Protein AF-X0U0F7-F1 (afdb_monomer)

Sequence (221 aa):
PVGLWAVPMMAAEAGQFPEIGQAQLQDFLHTGLEQVSEGALGPRMKELKSVAERGGRWSVVCFDSPVGEVLARFGSAAGLDVHWDSSADASRQVPVAIWLREASAQDVIEIVSGCAGLTARLEEGQVARPGSVTFIDCGGYSGLEEHKRLLRREAMLLWQRFVSRWPGDRRMANAHFAMALVREFGGEMAGAIEEYELVASRFLKSPLAPFALLSSSRARV

Foldseek 3Di:
DCQPVNPPPPPDDPDDDPPQDPVNVVVNVVVVVVLLVVQDVHKDKDFDDDPDDDFTKMWIFHFQYQLLRNVVVLCVVRVEAEAEDPQCPVLSRRGDGDGDGIDGSVRSQQVSLVRSQWHKDWAPDDPPHHIYIYIYHLVRDPDDVVNLVVVLVVLLVVLVCVCVVCVPDPCVLVSLQVNLVSCVVVVVLVSSLVSLVCSLPVVVVDPCNVVSVVSNVVSVD

Radius of gyration: 21.96 Å; Cα contacts (8 Å, |Δi|>4): 291; chains: 1; bounding box: 49×41×70 Å

Secondary structure (DSSP, 8-state):
---GGGS-S-S--TT------HHHHHHHHHHHHHHHHHHHTS-EEEEE--SS-SS-EEEEEEEEEEHHHHHHHHHHHHT-EEEE-GGGTTGGG-EEEEEEEEEEHHHHHHHHHHHTTEEEEEEPPPTTSPPEEEEEESS--SSHHHHHHHHHHHHHHHHHHHHHH-TT-TTHHHHHHHHHHHHHHTT-HHHHHHHHHHHHHH-TTSTTHHHHHHHHHHTT-

Nearest PDB structures (foldseek):
  2xev-assembly1_A  TM=8.812E-01  e=2.065E-02  Xanthomonas campestris
  3qky-assembly1_A  TM=6.991E-01  e=2.613E-02  Rhodothermus marinus DSM 4252
  8bwc-assembly1_D  TM=8.529E-01  e=2.918E-01  Escherichia coli
  2yhc-assembly1_A  TM=9.207E-01  e=7.935E-01  Escherichia coli BL21(DE3)
  5efr-assembly1_A  TM=3.424E-01  e=1.378E-03  Rhodothermus marinus

Solvent-accessible surface area (backbone atoms only — not comparable to full-atom values): 12353 Å² total; per-residue (Å²): 133,88,53,77,86,71,54,77,86,83,75,64,66,92,84,65,78,74,92,68,50,74,68,56,46,50,54,49,50,51,56,49,48,54,58,50,54,63,8,63,86,35,70,39,75,44,81,44,90,62,97,82,57,97,64,60,34,30,27,39,32,24,41,75,30,34,38,43,58,46,50,50,54,47,21,65,72,72,55,31,49,77,44,69,41,87,68,24,66,69,47,30,62,36,60,38,73,45,81,39,80,73,32,44,62,64,54,48,48,46,53,56,28,46,73,50,53,28,48,61,45,78,42,84,41,55,103,91,44,62,30,36,34,40,36,38,41,69,84,58,64,95,44,71,68,62,47,51,52,49,52,45,51,52,56,45,52,54,42,52,49,48,50,70,75,43,78,79,48,92,56,50,51,57,42,38,44,51,47,15,51,50,26,46,81,66,70,39,46,72,63,14,34,53,29,14,49,46,25,31,68,74,31,65,88,42,89,55,15,66,56,22,48,54,50,30,58,58,74,73,112

Organism: NCBI:txid412755

Structure (mmCIF, N/CA/C/O backbone):
data_AF-X0U0F7-F1
#
_entry.id   AF-X0U0F7-F1
#
loop_
_atom_site.group_PDB
_atom_site.id
_atom_site.type_symbol
_atom_site.label_atom_id
_atom_site.label_alt_id
_atom_site.label_comp_id
_atom_site.label_asym_id
_atom_site.label_entity_id
_atom_site.label_seq_id
_atom_site.pdbx_PDB_ins_code
_atom_site.Cartn_x
_atom_site.Cartn_y
_atom_site.Cartn_z
_atom_site.occupancy
_atom_site.B_iso_or_equiv
_atom_site.auth_seq_id
_atom_site.auth_comp_id
_atom_site.auth_asym_id
_atom_site.auth_atom_id
_atom_site.pdbx_PDB_model_num
ATOM 1 N N . PRO A 1 1 ? 5.141 4.041 34.922 1.00 39.91 1 PRO A N 1
ATOM 2 C CA . PRO A 1 1 ? 5.540 2.675 34.507 1.00 39.91 1 PRO A CA 1
ATOM 3 C C . PRO A 1 1 ? 5.944 2.664 33.027 1.00 39.91 1 PRO A C 1
ATOM 5 O O . PRO A 1 1 ? 5.121 2.942 32.160 1.00 39.91 1 PRO A O 1
ATOM 8 N N . VAL A 1 2 ? 7.228 2.440 32.747 1.00 40.00 2 VAL A N 1
ATOM 9 C CA . VAL A 1 2 ? 7.728 2.268 31.377 1.00 40.00 2 VAL A CA 1
ATOM 10 C C . VAL A 1 2 ? 7.314 0.862 30.949 1.00 40.00 2 VAL A C 1
ATOM 12 O O . VAL A 1 2 ? 7.857 -0.113 31.456 1.00 40.00 2 VAL A O 1
ATOM 15 N N . GLY A 1 3 ? 6.278 0.747 30.116 1.00 39.81 3 GLY A N 1
ATOM 16 C CA . GLY A 1 3 ? 5.800 -0.557 29.654 1.00 39.81 3 GLY A CA 1
ATOM 17 C C . GLY A 1 3 ? 6.906 -1.308 28.910 1.00 39.81 3 GLY A C 1
ATOM 18 O O . GLY A 1 3 ? 7.691 -0.693 28.194 1.00 39.81 3 GLY A O 1
ATOM 19 N N . LEU A 1 4 ? 6.949 -2.635 29.042 1.00 42.53 4 LEU A N 1
ATOM 20 C CA . LEU A 1 4 ? 7.911 -3.516 28.356 1.00 42.53 4 LEU A CA 1
ATOM 21 C C . LEU A 1 4 ? 7.927 -3.328 26.823 1.00 42.53 4 LEU A C 1
ATOM 23 O O . LEU A 1 4 ? 8.944 -3.555 26.181 1.00 42.53 4 LEU A O 1
ATOM 27 N N . TRP A 1 5 ? 6.846 -2.798 26.246 1.00 47.16 5 TRP A N 1
ATOM 28 C CA . TRP A 1 5 ? 6.747 -2.379 24.841 1.00 47.16 5 TRP A CA 1
ATOM 29 C C . TRP A 1 5 ? 7.579 -1.138 24.466 1.00 47.16 5 TRP A C 1
ATOM 31 O O . TRP A 1 5 ? 7.591 -0.732 23.304 1.00 47.16 5 TRP A O 1
ATOM 41 N N . ALA A 1 6 ? 8.188 -0.460 25.439 1.00 43.16 6 ALA A N 1
ATOM 42 C CA . ALA A 1 6 ? 9.114 0.653 25.232 1.00 43.16 6 ALA A CA 1
ATOM 43 C C . ALA A 1 6 ? 10.578 0.189 25.174 1.00 43.16 6 ALA A C 1
ATOM 45 O O . ALA A 1 6 ? 11.458 0.998 24.884 1.00 43.16 6 ALA A O 1
ATOM 46 N N . VAL A 1 7 ? 10.844 -1.097 25.430 1.00 42.09 7 VAL A N 1
ATOM 47 C CA . VAL A 1 7 ? 12.158 -1.679 25.168 1.00 42.09 7 VAL A CA 1
ATOM 48 C C . VAL A 1 7 ? 12.296 -1.801 23.648 1.00 42.09 7 VAL A C 1
ATOM 50 O O . VAL A 1 7 ? 11.454 -2.447 23.018 1.00 42.09 7 VAL A O 1
ATOM 53 N N . PRO A 1 8 ? 13.305 -1.171 23.022 1.00 39.97 8 PRO A N 1
ATOM 54 C CA . PRO A 1 8 ? 13.523 -1.327 21.597 1.00 39.97 8 PRO A CA 1
ATOM 55 C C . PRO A 1 8 ? 13.774 -2.808 21.317 1.00 39.97 8 PRO A C 1
ATOM 57 O O . PRO A 1 8 ? 14.762 -3.385 21.765 1.00 39.97 8 PRO A O 1
ATOM 60 N N . MET A 1 9 ? 12.880 -3.408 20.536 1.00 43.12 9 MET A N 1
ATOM 61 C CA . MET A 1 9 ? 12.946 -4.773 20.006 1.00 43.12 9 MET A CA 1
ATOM 62 C C . MET A 1 9 ? 14.105 -4.940 18.992 1.00 43.12 9 MET A C 1
ATOM 64 O O . MET A 1 9 ? 14.020 -5.722 18.055 1.00 43.12 9 MET A O 1
ATOM 68 N N . MET A 1 10 ? 15.180 -4.156 19.133 1.00 34.59 10 MET A N 1
ATOM 69 C CA . MET A 1 10 ? 16.289 -4.039 18.183 1.00 34.59 10 MET A CA 1
ATOM 70 C C . MET A 1 10 ? 17.534 -4.844 18.576 1.00 34.59 10 MET A C 1
ATOM 72 O O . MET A 1 10 ? 18.583 -4.655 17.971 1.00 34.59 10 MET A O 1
ATOM 76 N N . ALA A 1 11 ? 17.446 -5.753 19.550 1.00 40.09 11 ALA A N 1
ATOM 77 C CA . ALA A 1 11 ? 18.584 -6.606 19.913 1.00 40.09 11 ALA A CA 1
ATOM 78 C C . ALA A 1 11 ? 18.220 -8.067 20.220 1.00 40.09 11 ALA A C 1
ATOM 80 O O . ALA A 1 11 ? 19.062 -8.802 20.725 1.00 40.09 11 ALA A O 1
ATOM 81 N N . ALA A 1 12 ? 16.995 -8.509 19.927 1.00 42.75 12 ALA A N 1
ATOM 82 C CA . ALA A 1 12 ? 16.687 -9.932 19.991 1.00 42.75 12 ALA A CA 1
ATOM 83 C C . ALA A 1 12 ? 17.095 -10.568 18.659 1.00 42.75 12 ALA A C 1
ATOM 85 O O . ALA A 1 12 ? 16.417 -10.396 17.643 1.00 42.75 12 ALA A O 1
ATOM 86 N N . GLU A 1 13 ? 18.222 -11.281 18.663 1.00 40.44 13 GLU A N 1
ATOM 87 C CA . GLU A 1 13 ? 18.483 -12.312 17.664 1.00 40.44 13 GLU A CA 1
ATOM 88 C C . GLU A 1 13 ? 17.225 -13.180 17.520 1.00 40.44 13 GLU A C 1
ATOM 90 O O . GLU A 1 13 ? 16.547 -13.500 18.500 1.00 40.44 13 GLU A O 1
ATOM 95 N N . ALA A 1 14 ? 16.862 -13.471 16.275 1.00 42.62 14 ALA A N 1
ATOM 96 C CA . ALA A 1 14 ? 15.608 -14.110 15.917 1.00 42.62 14 ALA A CA 1
ATOM 97 C C . ALA A 1 14 ? 15.297 -15.335 16.803 1.00 42.62 14 ALA A C 1
ATOM 99 O O . ALA A 1 14 ? 15.966 -16.360 16.713 1.00 42.62 14 ALA A O 1
ATOM 100 N N . GLY A 1 15 ? 14.234 -15.242 17.610 1.00 44.19 15 GLY A N 1
ATOM 101 C CA . GLY A 1 15 ? 13.522 -16.415 18.129 1.00 44.19 15 GLY A CA 1
ATOM 102 C C . GLY A 1 15 ? 13.596 -16.709 19.629 1.00 44.19 15 GLY A C 1
ATOM 103 O O . GLY A 1 15 ? 12.939 -17.656 20.051 1.00 44.19 15 GLY A O 1
ATOM 104 N N . GLN A 1 16 ? 14.305 -15.933 20.453 1.00 45.50 16 GLN A N 1
ATOM 105 C CA . GLN A 1 16 ? 14.244 -16.111 21.912 1.00 45.50 16 GLN A CA 1
ATOM 106 C C . GLN A 1 16 ? 13.346 -15.055 22.555 1.00 45.50 16 GLN A C 1
ATOM 108 O O . GLN A 1 16 ? 13.693 -13.877 22.632 1.00 45.50 16 GLN A O 1
ATOM 113 N N . PHE A 1 17 ? 12.175 -15.487 23.035 1.00 56.56 17 PHE A N 1
ATOM 114 C CA . PHE A 1 17 ? 11.456 -14.708 24.037 1.00 56.56 17 PHE A CA 1
ATOM 115 C C . PHE A 1 17 ? 12.369 -14.580 25.264 1.00 56.56 17 PHE A C 1
ATOM 117 O O . PHE A 1 17 ? 12.928 -15.595 25.689 1.00 56.56 17 PHE A O 1
ATOM 124 N N . PRO A 1 18 ? 12.551 -13.374 25.831 1.00 68.38 18 PRO A N 1
ATOM 125 C CA . PRO A 1 18 ? 13.266 -13.238 27.092 1.00 68.38 18 PRO A CA 1
ATOM 126 C C . PRO A 1 18 ? 12.598 -14.131 28.145 1.00 68.38 18 PRO A C 1
ATOM 128 O O . PRO A 1 18 ? 11.383 -14.332 28.094 1.00 68.38 18 PRO A O 1
ATOM 131 N N . GLU A 1 19 ? 13.371 -14.680 29.084 1.00 70.94 19 GLU A N 1
ATOM 132 C CA . GLU A 1 19 ? 12.811 -15.408 30.227 1.00 70.94 19 GLU A CA 1
ATOM 133 C C . GLU A 1 19 ? 11.941 -14.446 31.051 1.00 70.94 19 GLU A C 1
ATOM 135 O O . GLU A 1 19 ? 12.422 -13.691 31.893 1.00 70.94 19 GLU A O 1
ATOM 140 N N . ILE A 1 20 ? 10.643 -14.423 30.747 1.00 75.38 20 ILE A N 1
ATOM 141 C CA . ILE A 1 20 ? 9.646 -13.610 31.435 1.00 75.38 20 ILE A CA 1
ATOM 142 C C . ILE A 1 20 ? 9.185 -14.403 32.657 1.00 75.38 20 ILE A C 1
ATOM 144 O O . ILE A 1 20 ? 8.559 -15.457 32.534 1.00 75.38 20 ILE A O 1
ATOM 148 N N . GLY A 1 21 ? 9.478 -13.890 33.852 1.00 82.75 21 GLY A N 1
ATOM 149 C CA . GLY A 1 21 ? 8.958 -14.461 35.095 1.00 82.75 21 GLY A CA 1
ATOM 150 C C . GLY A 1 21 ? 7.435 -14.302 35.204 1.00 82.75 21 GLY A C 1
ATOM 151 O O . GLY A 1 21 ? 6.848 -13.409 34.598 1.00 82.75 21 GLY A O 1
ATOM 152 N N . GLN A 1 22 ? 6.775 -15.120 36.031 1.00 82.62 22 GLN A N 1
ATOM 153 C CA . GLN A 1 22 ? 5.309 -15.109 36.182 1.00 82.62 22 GLN A CA 1
ATOM 154 C C . GLN A 1 22 ? 4.731 -13.719 36.506 1.00 82.62 22 GLN A C 1
ATOM 156 O O . GLN A 1 22 ? 3.708 -13.341 35.941 1.00 82.62 22 GLN A O 1
ATOM 161 N N . ALA A 1 23 ? 5.388 -12.945 37.374 1.00 82.12 23 ALA A N 1
ATOM 162 C CA . ALA A 1 23 ? 4.948 -11.589 37.715 1.00 82.12 23 ALA A CA 1
ATOM 163 C C . ALA A 1 23 ? 5.027 -10.634 36.510 1.00 82.12 23 ALA A C 1
ATOM 165 O O . ALA A 1 23 ? 4.102 -9.874 36.254 1.00 82.12 23 ALA A O 1
ATOM 166 N N . GLN A 1 24 ? 6.094 -10.731 35.713 1.00 77.75 24 GLN A N 1
ATOM 167 C CA . GLN A 1 24 ? 6.258 -9.930 34.498 1.00 77.75 24 GLN A CA 1
ATOM 168 C C . GLN A 1 24 ? 5.256 -10.336 33.414 1.00 77.75 24 GLN A C 1
ATOM 170 O O . GLN A 1 24 ? 4.773 -9.478 32.681 1.00 77.75 24 GLN A O 1
ATOM 175 N N . LEU A 1 25 ? 4.910 -11.627 33.328 1.00 80.31 25 LEU A N 1
ATOM 176 C CA . LEU A 1 25 ? 3.861 -12.108 32.431 1.00 80.31 25 LEU A CA 1
ATOM 177 C C . LEU A 1 25 ? 2.486 -11.584 32.858 1.00 80.31 25 LEU A C 1
ATOM 179 O O . LEU A 1 25 ? 1.710 -11.162 32.009 1.00 80.31 25 LEU A O 1
ATOM 183 N N . GLN A 1 26 ? 2.183 -11.589 34.157 1.00 83.25 26 GLN A N 1
ATOM 184 C CA . GLN A 1 26 ? 0.929 -11.039 34.676 1.00 83.25 26 GLN A CA 1
ATOM 185 C C . GLN A 1 26 ? 0.822 -9.538 34.405 1.00 83.25 26 GLN A C 1
ATOM 187 O O . GLN A 1 26 ? -0.190 -9.106 33.861 1.00 83.25 26 GLN A O 1
ATOM 192 N N . ASP A 1 27 ? 1.876 -8.769 34.681 1.00 80.69 27 ASP A N 1
ATOM 193 C CA . ASP A 1 27 ? 1.918 -7.337 34.372 1.00 80.69 27 ASP A CA 1
ATOM 194 C C . ASP A 1 27 ? 1.774 -7.078 32.865 1.00 80.69 27 ASP A C 1
ATOM 196 O O . ASP A 1 27 ? 1.043 -6.177 32.442 1.00 80.69 27 ASP A O 1
ATOM 200 N N . PHE A 1 28 ? 2.431 -7.891 32.034 1.00 76.88 28 PHE A N 1
ATOM 201 C CA . PHE A 1 28 ? 2.329 -7.819 30.579 1.00 76.88 28 PHE A CA 1
ATOM 202 C C . PHE A 1 28 ? 0.903 -8.087 30.091 1.00 76.88 28 PHE A C 1
ATOM 204 O O . PHE A 1 28 ? 0.362 -7.297 29.315 1.00 76.88 28 PHE A O 1
ATOM 211 N N . LEU A 1 29 ? 0.281 -9.169 30.565 1.00 80.62 29 LEU A N 1
ATOM 212 C CA . LEU A 1 29 ? -1.087 -9.534 30.208 1.00 80.62 29 LEU A CA 1
ATOM 213 C C . LEU A 1 29 ? -2.088 -8.494 30.706 1.00 80.62 29 LEU A C 1
ATOM 215 O O . LEU A 1 29 ? -2.999 -8.154 29.964 1.00 80.62 29 LEU A O 1
ATOM 219 N N . HIS A 1 30 ? -1.904 -7.949 31.910 1.00 80.81 30 HIS A N 1
ATOM 220 C CA . HIS A 1 30 ? -2.773 -6.905 32.452 1.00 80.81 30 HIS A CA 1
ATOM 221 C C . HIS A 1 30 ? -2.677 -5.618 31.627 1.00 80.81 30 HIS A C 1
ATOM 223 O O . HIS A 1 30 ? -3.693 -5.056 31.229 1.00 80.81 30 HIS A O 1
ATOM 229 N N . THR A 1 31 ? -1.455 -5.203 31.277 1.00 76.06 31 THR A N 1
ATOM 230 C CA . THR A 1 31 ? -1.225 -4.040 30.404 1.00 76.06 31 THR A CA 1
ATOM 231 C C . THR A 1 31 ? -1.832 -4.260 29.014 1.00 76.06 31 THR A C 1
ATOM 233 O O . THR A 1 31 ? -2.438 -3.354 28.444 1.00 76.06 31 THR A O 1
ATOM 236 N N . GLY A 1 32 ? -1.685 -5.465 28.455 1.00 70.44 32 GLY A N 1
ATOM 237 C CA . GLY A 1 32 ? -2.295 -5.832 27.178 1.00 70.44 32 GLY A CA 1
ATOM 238 C C . GLY A 1 32 ? -3.823 -5.856 27.247 1.00 70.44 32 GLY A C 1
ATOM 239 O O . GLY A 1 32 ? -4.480 -5.368 26.334 1.00 70.44 32 GLY A O 1
ATOM 240 N N . LEU A 1 33 ? -4.394 -6.361 28.343 1.00 77.31 33 LEU A N 1
ATOM 241 C CA . LEU A 1 33 ? -5.838 -6.426 28.564 1.00 77.31 33 LEU A CA 1
ATOM 242 C C . LEU A 1 33 ? -6.451 -5.028 28.655 1.00 77.31 33 LEU A C 1
ATOM 244 O O . LEU A 1 33 ? -7.474 -4.780 28.026 1.00 77.31 33 LEU A O 1
ATOM 248 N N . GLU A 1 34 ? -5.813 -4.107 29.381 1.00 75.25 34 GLU A N 1
ATOM 249 C CA . GLU A 1 34 ? -6.236 -2.704 29.443 1.00 75.25 34 GLU A CA 1
ATOM 250 C C . GLU A 1 34 ? -6.266 -2.084 28.040 1.00 75.25 34 GLU A C 1
ATOM 252 O O . GLU A 1 34 ? -7.275 -1.510 27.637 1.00 75.25 34 GLU A O 1
ATOM 257 N N . GLN A 1 35 ? -5.217 -2.290 27.243 1.00 69.19 35 GLN A N 1
ATOM 258 C CA . GLN A 1 35 ? -5.130 -1.754 25.880 1.00 69.19 35 GLN A CA 1
ATOM 259 C C . GLN A 1 35 ? -6.144 -2.385 24.914 1.00 69.19 35 GLN A C 1
ATOM 261 O O . GLN A 1 35 ? -6.726 -1.684 24.088 1.00 69.19 35 GLN A O 1
ATOM 266 N N . VAL A 1 36 ? -6.402 -3.691 25.025 1.00 70.75 36 VAL A N 1
ATOM 267 C CA . VAL A 1 36 ? -7.448 -4.371 24.242 1.00 70.75 36 VAL A CA 1
ATOM 268 C C . VAL A 1 36 ? -8.835 -3.894 24.674 1.00 70.75 36 VAL A C 1
ATOM 270 O O . VAL A 1 36 ? -9.705 -3.686 23.828 1.00 70.75 36 VAL A O 1
ATOM 273 N N . SER A 1 37 ? -9.038 -3.648 25.971 1.00 75.69 37 SER A N 1
ATOM 274 C CA . SER A 1 37 ? -10.310 -3.150 26.497 1.00 75.69 37 SER A CA 1
ATOM 275 C C . SER A 1 37 ? -10.667 -1.761 25.959 1.00 75.69 37 SER A C 1
ATOM 277 O O . SER A 1 37 ? -11.844 -1.490 25.718 1.00 75.69 37 SER A O 1
ATOM 279 N N . GLU A 1 38 ? -9.673 -0.909 25.672 1.00 75.06 38 GLU A N 1
ATOM 280 C CA . GLU A 1 38 ? -9.905 0.407 25.061 1.00 75.06 38 GLU A CA 1
ATOM 281 C C . GLU A 1 38 ? -10.561 0.298 23.675 1.00 75.06 38 GLU A C 1
ATOM 283 O O . GLU A 1 38 ? -11.440 1.105 23.348 1.00 75.06 38 GLU A O 1
ATOM 288 N N . GLY A 1 39 ? -10.168 -0.707 22.884 1.00 70.75 39 GLY A N 1
ATOM 289 C CA . GLY A 1 39 ? -10.707 -0.985 21.548 1.00 70.75 39 GLY A CA 1
ATOM 290 C C . GLY A 1 39 ? -11.937 -1.898 21.522 1.00 70.75 39 GLY A C 1
ATOM 291 O O . GLY A 1 39 ? -12.593 -1.988 20.487 1.00 70.75 39 GLY A O 1
ATOM 292 N N . ALA A 1 40 ? -12.273 -2.555 22.637 1.00 74.50 40 ALA A N 1
ATOM 293 C CA . ALA A 1 40 ? -13.374 -3.521 22.717 1.00 74.50 40 ALA A CA 1
ATOM 294 C C . ALA A 1 40 ? -14.768 -2.880 22.583 1.00 74.50 40 ALA A C 1
ATOM 296 O O . ALA A 1 40 ? -15.721 -3.540 22.181 1.00 74.50 40 ALA A O 1
ATOM 297 N N . LEU A 1 41 ? -14.896 -1.590 22.909 1.00 77.81 41 LEU A N 1
ATOM 298 C CA . LEU A 1 41 ? -16.147 -0.829 22.768 1.00 77.81 41 LEU A CA 1
ATOM 299 C C . LEU A 1 41 ? -16.313 -0.189 21.377 1.00 77.81 41 LEU A C 1
ATOM 301 O O . LEU A 1 41 ? -17.275 0.543 21.146 1.00 77.81 41 LEU A O 1
ATOM 305 N N . GLY A 1 42 ? -15.360 -0.421 20.475 1.00 83.44 42 GLY A N 1
ATOM 306 C CA . GLY A 1 42 ? -15.325 0.119 19.122 1.00 83.44 42 GLY A CA 1
ATOM 307 C C . GLY A 1 42 ? -14.061 0.937 18.837 1.00 83.44 42 GLY A C 1
ATOM 308 O O . GLY A 1 42 ? -13.234 1.154 19.729 1.00 83.44 42 GLY A O 1
ATOM 309 N N . PRO A 1 43 ? -13.902 1.431 17.597 1.00 89.62 43 PRO A N 1
ATOM 310 C CA . PRO A 1 43 ? -12.658 2.053 17.161 1.00 89.62 43 PRO A CA 1
ATOM 311 C C . PRO A 1 43 ? -12.334 3.327 17.947 1.00 89.62 43 PRO A C 1
ATOM 313 O O . PRO A 1 43 ? -13.153 4.254 18.033 1.00 89.62 43 PRO A O 1
ATOM 316 N N . ARG A 1 44 ? -11.113 3.387 18.483 1.00 90.38 44 ARG A N 1
ATOM 317 C CA . ARG A 1 44 ? -10.527 4.548 19.158 1.00 90.38 44 ARG A CA 1
ATOM 318 C C . ARG A 1 44 ? -9.411 5.126 18.304 1.00 90.38 44 ARG A C 1
ATOM 320 O O . ARG A 1 44 ? -8.490 4.413 17.918 1.00 90.38 44 ARG A O 1
ATOM 327 N N . MET A 1 45 ? -9.488 6.426 18.036 1.00 90.81 45 MET A N 1
ATOM 328 C CA . MET A 1 45 ? -8.477 7.169 17.287 1.00 90.81 45 MET A CA 1
ATOM 329 C C . MET A 1 45 ? -8.078 8.402 18.076 1.00 90.81 45 MET A C 1
ATOM 331 O O . MET A 1 45 ? -8.934 9.129 18.585 1.00 90.81 45 MET A O 1
ATOM 335 N N . LYS A 1 46 ? -6.775 8.637 18.174 1.00 90.69 46 LYS A N 1
ATOM 336 C CA . LYS A 1 46 ? -6.220 9.801 18.850 1.00 90.69 46 LYS A CA 1
ATOM 337 C C . LYS A 1 46 ? -5.127 10.410 17.996 1.00 90.69 46 LYS A C 1
ATOM 339 O O . LYS A 1 46 ? -4.126 9.755 17.712 1.00 90.69 46 LYS A O 1
ATOM 344 N N . GLU A 1 47 ? -5.301 11.677 17.651 1.00 88.94 47 GLU A N 1
ATOM 345 C CA . GLU A 1 47 ? -4.228 12.467 17.068 1.00 88.94 47 GLU A CA 1
ATOM 346 C C . GLU A 1 47 ? -3.179 12.765 18.151 1.00 88.94 47 GLU A C 1
ATOM 348 O O . GLU A 1 47 ? -3.462 13.315 19.222 1.00 88.94 47 GLU A O 1
ATOM 353 N N . LEU A 1 48 ? -1.949 12.354 17.881 1.00 85.56 48 LEU A N 1
ATOM 354 C CA . LEU A 1 48 ? -0.767 12.643 18.666 1.00 85.56 48 LEU A CA 1
ATOM 355 C C . LEU A 1 48 ? -0.206 13.966 18.149 1.00 85.56 48 LEU A C 1
ATOM 357 O O . LEU A 1 48 ? 0.355 14.045 17.056 1.00 85.56 48 LEU A O 1
ATOM 361 N N . LYS A 1 49 ? -0.371 15.026 18.944 1.00 72.06 49 LYS A N 1
ATOM 362 C CA . LYS A 1 49 ? 0.182 16.349 18.643 1.00 72.06 49 LYS A CA 1
ATOM 363 C C . LYS A 1 49 ? 1.711 16.283 18.681 1.00 72.06 49 LYS A C 1
ATOM 365 O O . LYS A 1 49 ? 2.313 16.467 19.736 1.00 72.06 49 LYS A O 1
ATOM 370 N N . SER A 1 50 ? 2.333 16.010 17.539 1.00 56.59 50 SER A N 1
ATOM 371 C CA . SER A 1 50 ? 3.766 16.207 17.329 1.00 56.59 50 SER A CA 1
ATOM 372 C C . SER A 1 50 ? 3.986 17.595 16.734 1.00 56.59 50 SER A C 1
ATOM 374 O O . SER A 1 50 ? 3.359 17.968 15.747 1.00 56.59 50 SER A O 1
ATOM 376 N N . VAL A 1 51 ? 4.869 18.377 17.354 1.00 49.22 51 VAL A N 1
ATOM 377 C CA . VAL A 1 51 ? 5.112 19.799 17.046 1.00 49.22 51 VAL A CA 1
ATOM 378 C C . VAL A 1 51 ? 5.912 19.994 15.741 1.00 49.22 51 VAL A C 1
ATOM 380 O O . VAL A 1 51 ? 6.103 21.126 15.308 1.00 49.22 51 VAL A O 1
ATOM 383 N N . ALA A 1 52 ? 6.370 18.921 15.082 1.00 47.72 52 ALA A N 1
ATOM 384 C CA . ALA A 1 52 ? 7.391 19.022 14.032 1.00 47.72 52 ALA A CA 1
ATOM 385 C C . ALA A 1 52 ? 7.052 18.397 12.664 1.00 47.72 52 ALA A C 1
ATOM 387 O O . ALA A 1 52 ? 7.788 18.648 11.711 1.00 47.72 52 ALA A O 1
ATOM 388 N N . GLU A 1 53 ? 5.971 17.624 12.510 1.00 49.16 53 GLU A N 1
ATOM 389 C CA . GLU A 1 53 ? 5.717 16.881 11.264 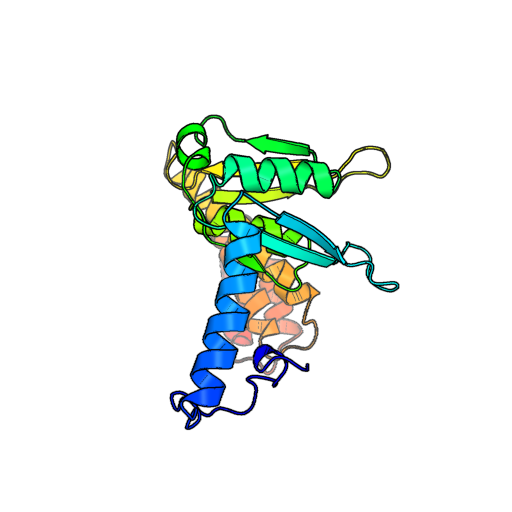1.00 49.16 53 GLU A CA 1
ATOM 390 C C . GLU A 1 53 ? 4.433 17.345 10.563 1.00 49.16 53 GLU A C 1
ATOM 392 O O . GLU A 1 53 ? 3.351 17.385 11.147 1.00 49.16 53 GLU A O 1
ATOM 397 N N . ARG A 1 54 ? 4.558 17.724 9.281 1.00 49.78 54 ARG A N 1
ATOM 398 C CA . ARG A 1 54 ? 3.413 17.979 8.397 1.00 49.78 54 ARG A CA 1
ATOM 399 C C . ARG A 1 54 ? 2.716 16.641 8.145 1.00 49.78 54 ARG A C 1
ATOM 401 O O . ARG A 1 54 ? 3.216 15.831 7.374 1.00 49.78 54 ARG A O 1
ATOM 408 N N . GLY A 1 55 ? 1.589 16.430 8.815 1.00 60.56 55 GLY A N 1
ATOM 409 C CA . GLY A 1 55 ? 0.834 15.179 8.798 1.00 60.56 55 GLY A CA 1
ATOM 410 C C . GLY A 1 55 ? 0.773 14.610 10.208 1.00 60.56 55 GLY A C 1
ATOM 411 O O . GLY A 1 55 ? 1.745 14.030 10.681 1.00 60.56 55 GLY A O 1
ATOM 412 N N . GLY A 1 56 ? -0.352 14.826 10.895 1.00 74.25 56 GLY A N 1
ATOM 413 C CA . GLY A 1 56 ? -0.545 14.384 12.276 1.00 74.25 56 GLY A CA 1
ATOM 414 C C . GLY A 1 56 ? -0.200 12.903 12.457 1.00 74.25 56 GLY A C 1
ATOM 415 O O . GLY A 1 56 ? -0.466 12.073 11.582 1.00 74.25 56 GLY A O 1
ATOM 416 N N . ARG A 1 57 ? 0.423 12.576 13.592 1.00 88.00 57 ARG A N 1
ATOM 417 C CA . ARG A 1 57 ? 0.687 11.193 14.009 1.00 88.00 57 ARG A CA 1
ATOM 418 C C . ARG A 1 57 ? -0.565 10.674 14.710 1.00 88.00 57 ARG A C 1
ATOM 420 O O . ARG A 1 57 ? -1.214 11.420 15.433 1.00 88.00 57 ARG A O 1
ATOM 427 N N . TRP A 1 58 ? -0.911 9.411 14.520 1.00 91.31 58 TRP A N 1
ATOM 428 C CA . TRP A 1 58 ? -2.149 8.822 15.023 1.00 91.31 58 TRP A CA 1
ATOM 429 C C . TRP A 1 58 ? -1.869 7.582 15.858 1.00 91.31 58 TRP A C 1
ATOM 431 O O . TRP A 1 58 ? -1.006 6.773 15.519 1.00 91.31 58 TRP A O 1
ATOM 441 N N . SER A 1 59 ? -2.640 7.433 16.929 1.00 91.94 59 SER A N 1
ATOM 442 C CA . SER A 1 59 ? -2.835 6.164 17.620 1.00 91.94 59 SER A CA 1
ATOM 443 C C . SER A 1 59 ? -4.223 5.635 17.270 1.00 91.94 59 SER A C 1
ATOM 445 O O . SER A 1 59 ? -5.205 6.379 17.371 1.00 91.94 59 SER A O 1
ATOM 447 N N . VAL A 1 60 ? -4.300 4.383 16.824 1.00 92.50 60 VAL A N 1
ATOM 448 C CA . VAL A 1 60 ? -5.543 3.723 16.410 1.00 92.50 60 VAL A CA 1
ATOM 449 C C . VAL A 1 60 ? -5.622 2.351 17.057 1.00 92.50 60 VAL A C 1
ATOM 451 O O . VAL A 1 60 ? -4.717 1.532 16.903 1.00 92.50 60 VAL A O 1
ATOM 454 N N . VAL A 1 61 ? -6.720 2.101 17.766 1.00 92.19 61 VAL A N 1
ATOM 455 C CA . VAL A 1 61 ? -7.004 0.818 18.409 1.00 92.19 61 VAL A CA 1
ATOM 456 C C . VAL A 1 61 ? -8.427 0.406 18.065 1.00 92.19 61 VAL A C 1
ATOM 458 O O . VAL A 1 61 ? -9.374 1.150 18.322 1.00 92.19 61 VAL A O 1
ATOM 461 N N . CYS A 1 62 ? -8.592 -0.775 17.485 1.00 90.19 62 CYS A N 1
ATOM 462 C CA . CYS A 1 62 ? -9.897 -1.396 17.306 1.00 90.19 62 CYS A CA 1
ATOM 463 C C . CYS A 1 62 ? -9.778 -2.911 17.426 1.00 90.19 62 CYS A C 1
ATOM 465 O O . CYS A 1 62 ? -8.758 -3.503 17.064 1.00 90.19 62 CYS A O 1
ATOM 467 N N . PHE A 1 63 ? -10.835 -3.537 17.921 1.00 90.25 63 PHE A N 1
ATOM 468 C CA . PHE A 1 63 ? -10.949 -4.983 17.979 1.00 90.25 63 PHE A CA 1
ATOM 469 C C . PHE A 1 63 ? -12.264 -5.386 17.323 1.00 90.25 63 PHE A C 1
ATOM 471 O O . PHE A 1 63 ? -13.294 -4.781 17.617 1.00 90.25 63 PHE A O 1
ATOM 478 N N . ASP A 1 64 ? -12.201 -6.353 16.406 1.00 90.75 64 ASP A N 1
ATOM 479 C CA . ASP A 1 64 ? -13.366 -6.935 15.723 1.00 90.75 64 ASP A CA 1
ATOM 480 C C . ASP A 1 64 ? -14.353 -5.890 15.162 1.00 90.75 64 ASP A C 1
ATOM 482 O O . ASP A 1 64 ? -15.571 -6.028 15.233 1.00 90.75 64 ASP A O 1
ATOM 486 N N . SER A 1 65 ? -13.821 -4.774 14.657 1.00 92.69 65 SER A N 1
ATOM 487 C CA . SER A 1 65 ? -14.632 -3.649 14.187 1.00 92.69 65 SER A CA 1
ATOM 488 C C . SER A 1 65 ? -14.745 -3.677 12.664 1.00 92.69 65 SER A C 1
ATOM 490 O O . SER A 1 65 ? -13.724 -3.909 12.010 1.00 92.69 65 SER A O 1
ATOM 492 N N . PRO A 1 66 ? -15.922 -3.397 12.071 1.00 94.75 66 PRO A N 1
ATOM 493 C CA . PRO A 1 66 ? -16.058 -3.310 10.621 1.00 94.75 66 PRO A CA 1
ATOM 494 C C . PRO A 1 66 ? -15.086 -2.279 10.045 1.00 94.75 66 PRO A C 1
ATOM 496 O O . PRO A 1 66 ? -15.050 -1.130 10.497 1.00 94.75 66 PRO A O 1
ATOM 499 N N . VAL A 1 67 ? -14.318 -2.657 9.022 1.00 94.69 67 VAL A N 1
ATOM 500 C CA . VAL A 1 67 ? -13.326 -1.763 8.402 1.00 94.69 67 VAL A CA 1
ATOM 501 C C . VAL A 1 67 ? -13.962 -0.457 7.913 1.00 94.69 67 VAL A C 1
ATOM 503 O O . VAL A 1 67 ? -13.354 0.609 8.013 1.00 94.69 67 VAL A O 1
ATOM 506 N N . GLY A 1 68 ? -15.217 -0.514 7.455 1.00 94.25 68 GLY A N 1
ATOM 507 C CA . GLY A 1 68 ? -15.981 0.655 7.037 1.00 94.25 68 GLY A CA 1
ATOM 508 C C . GLY A 1 68 ? -16.189 1.661 8.166 1.00 94.25 68 GLY A C 1
ATOM 509 O O . GLY A 1 68 ? -16.035 2.862 7.954 1.00 94.25 68 GLY A O 1
ATOM 510 N N . GLU A 1 69 ? -16.474 1.180 9.377 1.00 94.31 69 GLU A N 1
ATOM 511 C CA . GLU A 1 69 ? -16.623 2.028 10.558 1.00 94.31 69 GLU A CA 1
ATOM 512 C C . GLU A 1 69 ? -15.281 2.631 10.981 1.00 94.31 69 GLU A C 1
ATOM 514 O O . GLU A 1 69 ? -15.201 3.833 11.252 1.00 94.31 69 GLU A O 1
ATOM 519 N N . VAL A 1 70 ? -14.220 1.817 11.004 1.00 94.81 70 VAL A N 1
ATOM 520 C CA . VAL A 1 70 ? -12.866 2.266 11.358 1.00 94.81 70 VAL A CA 1
ATOM 521 C C . VAL A 1 70 ? -12.421 3.386 10.414 1.00 94.81 70 VAL A C 1
ATOM 523 O O . VAL A 1 70 ? -12.034 4.462 10.864 1.00 94.81 70 VAL A O 1
ATOM 526 N N . LEU A 1 71 ? -12.526 3.178 9.103 1.00 94.44 71 LEU A N 1
ATOM 527 C CA . LEU A 1 71 ? -12.088 4.155 8.106 1.00 94.44 71 LEU A CA 1
ATOM 528 C C . LEU A 1 71 ? -12.973 5.404 8.076 1.00 94.44 71 LEU A C 1
ATOM 530 O O . LEU A 1 71 ? -12.447 6.503 7.922 1.00 94.44 71 LEU A O 1
ATOM 534 N N . ALA A 1 72 ? -14.289 5.273 8.275 1.00 93.19 72 ALA A N 1
ATOM 535 C CA . ALA A 1 72 ? -15.188 6.425 8.347 1.00 93.19 72 ALA A CA 1
ATOM 536 C C . ALA A 1 72 ? -14.888 7.310 9.566 1.00 93.19 72 ALA A C 1
ATOM 538 O O . ALA A 1 72 ? -14.767 8.530 9.434 1.00 93.19 72 ALA A O 1
ATOM 539 N N . ARG A 1 73 ? -14.712 6.707 10.752 1.00 93.94 73 ARG A N 1
ATOM 540 C CA . ARG A 1 73 ?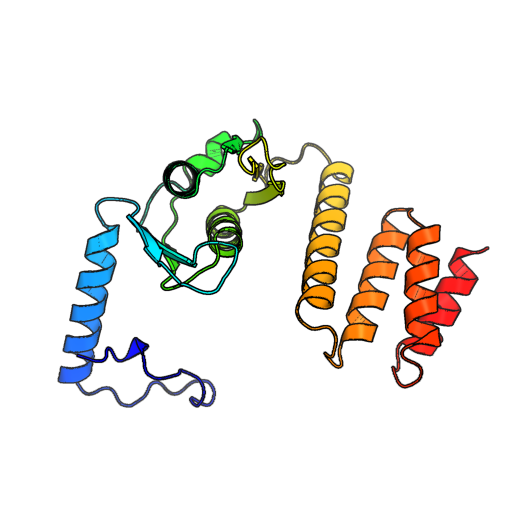 -14.324 7.443 11.966 1.00 93.94 73 ARG A CA 1
ATOM 541 C C . ARG A 1 73 ? -12.947 8.081 11.807 1.00 93.94 73 ARG A C 1
ATOM 543 O O . ARG A 1 73 ? -12.772 9.235 12.194 1.00 93.94 73 ARG A O 1
ATOM 550 N N . PHE A 1 74 ? -11.999 7.361 11.206 1.00 92.88 74 PHE A N 1
ATOM 551 C CA . PHE A 1 74 ? -10.656 7.878 10.974 1.00 92.88 74 PHE A CA 1
ATOM 552 C C . PHE A 1 74 ? -10.671 9.063 10.012 1.00 92.88 74 PHE A C 1
ATOM 554 O O . PHE A 1 74 ? -10.117 10.109 10.333 1.00 92.88 74 PHE A O 1
ATOM 561 N N . GLY A 1 75 ? -11.357 8.934 8.873 1.00 91.06 75 GLY A N 1
ATOM 562 C CA . GLY A 1 75 ? -11.505 10.013 7.901 1.00 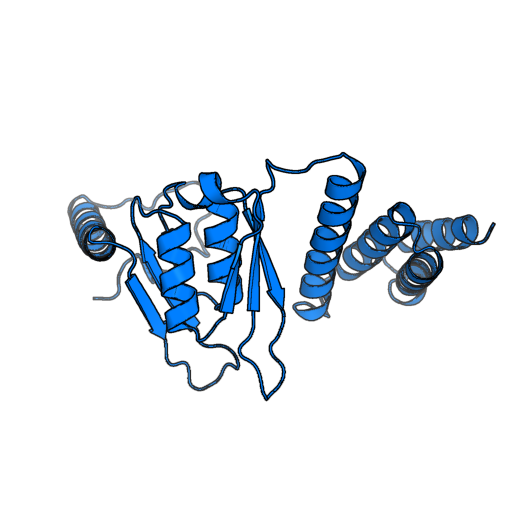91.06 75 GLY A CA 1
ATOM 563 C C . GLY A 1 75 ? -12.150 11.250 8.518 1.00 91.06 75 GLY A C 1
ATOM 564 O O . GLY A 1 75 ? -11.612 12.346 8.394 1.00 91.06 75 GLY A O 1
ATOM 565 N N . SER A 1 76 ? -13.222 11.072 9.297 1.00 90.50 76 SER A N 1
ATOM 566 C CA . SER A 1 76 ? -13.852 12.179 10.024 1.00 90.50 76 SER A CA 1
ATOM 567 C C . SER A 1 76 ? -12.909 12.846 11.029 1.00 90.50 76 SER A C 1
ATOM 569 O O . SER A 1 76 ? -12.964 14.065 11.176 1.00 90.50 76 SER A O 1
ATOM 571 N N . ALA A 1 77 ? -12.070 12.081 11.731 1.00 90.06 77 ALA A N 1
ATOM 572 C CA . ALA A 1 77 ? -11.117 12.627 12.694 1.00 90.06 77 ALA A CA 1
ATOM 573 C C . ALA A 1 77 ? -9.948 13.350 12.004 1.00 90.06 77 ALA A C 1
ATOM 575 O O . ALA A 1 77 ? -9.512 14.396 12.476 1.00 90.06 77 ALA A O 1
ATOM 576 N N . ALA A 1 78 ? -9.461 12.809 10.886 1.00 87.38 78 ALA A N 1
ATOM 577 C CA . ALA A 1 78 ? -8.336 13.342 10.123 1.00 87.38 78 ALA A CA 1
ATOM 578 C C . ALA A 1 78 ? -8.727 14.443 9.119 1.00 87.38 78 ALA A C 1
ATOM 580 O O . ALA A 1 78 ? -7.847 15.010 8.473 1.00 87.38 78 ALA A O 1
ATOM 581 N N . GLY A 1 79 ? -10.022 14.746 8.974 1.00 87.31 79 GLY A N 1
ATOM 582 C CA . GLY A 1 79 ? -10.522 15.711 7.993 1.00 87.31 79 GLY A CA 1
ATOM 583 C C . GLY A 1 79 ? -10.347 15.236 6.548 1.00 87.31 79 GLY A C 1
ATOM 584 O O . GLY A 1 79 ? -9.989 16.035 5.686 1.00 87.31 79 GLY A O 1
ATOM 585 N N . LEU A 1 80 ? -10.547 13.940 6.299 1.00 88.69 80 LEU A N 1
ATOM 586 C CA . LEU A 1 80 ? -10.444 13.311 4.984 1.00 88.69 80 LEU A CA 1
ATOM 587 C C . LEU A 1 80 ? -11.820 12.893 4.465 1.00 88.69 80 LEU A C 1
ATOM 589 O O . LEU A 1 80 ? -12.618 12.302 5.198 1.00 88.69 80 LEU A O 1
ATOM 593 N N . ASP A 1 81 ? -12.051 13.115 3.174 1.00 89.44 81 ASP A N 1
ATOM 594 C CA . ASP A 1 81 ? -13.272 12.684 2.498 1.00 89.44 81 ASP A CA 1
ATOM 595 C C . ASP A 1 81 ? -13.144 11.227 2.041 1.00 89.44 81 ASP A C 1
ATOM 597 O O . ASP A 1 81 ? -12.446 10.902 1.074 1.00 89.44 81 ASP A O 1
ATOM 601 N N . VAL A 1 82 ? -13.842 10.334 2.739 1.00 90.69 82 VAL A N 1
ATOM 602 C CA . VAL A 1 82 ? -13.806 8.891 2.488 1.00 90.69 82 VAL A CA 1
ATOM 603 C C . VAL A 1 82 ? -14.831 8.489 1.428 1.00 90.69 82 VAL A C 1
ATOM 605 O O . VAL A 1 82 ? -16.039 8.616 1.623 1.00 90.69 82 VAL A O 1
ATOM 608 N N . HIS A 1 83 ? -14.332 7.929 0.332 1.00 91.44 83 HIS A N 1
ATOM 609 C CA . HIS A 1 83 ? -15.096 7.388 -0.782 1.00 91.44 83 HIS A CA 1
ATOM 610 C C . HIS A 1 83 ? -14.841 5.888 -0.924 1.00 91.44 83 HIS A C 1
ATOM 612 O O . HIS A 1 83 ? -13.754 5.381 -0.645 1.00 91.44 83 HIS A O 1
ATOM 618 N N . TRP A 1 84 ? -15.852 5.176 -1.398 1.00 89.88 84 TRP A N 1
ATOM 619 C CA . TRP A 1 84 ? -15.800 3.739 -1.627 1.00 89.88 84 TRP A CA 1
ATOM 620 C C . TRP A 1 84 ? -16.190 3.471 -3.067 1.00 89.88 84 TRP A C 1
ATOM 622 O O . TRP A 1 84 ? -17.157 4.058 -3.559 1.00 89.88 84 TRP A O 1
ATOM 632 N N . ASP A 1 85 ? -15.459 2.582 -3.725 1.00 84.38 85 ASP A N 1
ATOM 633 C CA . ASP A 1 85 ? -15.942 2.012 -4.971 1.00 84.38 85 ASP A CA 1
ATOM 634 C C . ASP A 1 85 ? -17.199 1.165 -4.700 1.00 84.38 85 ASP A C 1
ATOM 636 O O . ASP A 1 85 ? -17.336 0.533 -3.651 1.00 84.38 85 ASP A O 1
ATOM 640 N N . SER A 1 86 ? -18.127 1.163 -5.652 1.00 72.44 86 SER A N 1
ATOM 641 C CA . SER A 1 86 ? -19.406 0.441 -5.592 1.00 72.44 86 SER A CA 1
ATOM 642 C C . SER A 1 86 ? -19.253 -1.067 -5.352 1.00 72.44 86 SER A C 1
ATOM 644 O O . SER A 1 86 ? -20.143 -1.704 -4.798 1.00 72.44 86 SER A O 1
ATOM 646 N N . SER A 1 87 ? -18.105 -1.633 -5.724 1.00 74.25 87 SER A N 1
ATOM 647 C CA . SER A 1 87 ? -17.738 -3.033 -5.499 1.00 74.25 87 SER A CA 1
ATOM 648 C C . SER A 1 87 ? -17.388 -3.357 -4.039 1.00 74.25 87 SER A C 1
ATOM 650 O O . SER A 1 87 ? -17.436 -4.518 -3.646 1.00 74.25 87 SER A O 1
ATOM 652 N N . ALA A 1 88 ? -17.083 -2.356 -3.207 1.00 76.06 88 ALA A N 1
ATOM 653 C CA . ALA A 1 88 ? -16.498 -2.560 -1.882 1.00 76.06 88 ALA A CA 1
ATOM 654 C C . ALA A 1 88 ? -17.514 -2.716 -0.735 1.00 76.06 88 ALA A C 1
ATOM 656 O O . ALA A 1 88 ? -17.116 -2.778 0.429 1.00 76.06 88 ALA A O 1
ATOM 657 N N . ASP A 1 89 ? -18.818 -2.776 -1.014 1.00 80.56 89 ASP A N 1
ATOM 658 C CA . ASP A 1 89 ? -19.858 -2.783 0.027 1.00 80.56 89 ASP A CA 1
ATOM 659 C C . ASP A 1 89 ? -19.782 -3.996 0.966 1.00 80.56 89 ASP A C 1
ATOM 661 O O . ASP A 1 89 ? -19.943 -3.837 2.178 1.00 80.56 89 ASP A O 1
ATOM 665 N N . ALA A 1 90 ? -19.467 -5.186 0.443 1.00 84.12 90 ALA A N 1
ATOM 666 C CA . ALA A 1 90 ? -19.228 -6.367 1.276 1.00 84.12 90 ALA A CA 1
ATOM 667 C C . ALA A 1 90 ? -17.949 -6.208 2.115 1.00 84.12 90 ALA A C 1
ATOM 669 O O . ALA A 1 90 ? -17.936 -6.512 3.310 1.00 84.12 90 ALA A O 1
ATOM 670 N N . SER A 1 91 ? -16.895 -5.653 1.513 1.00 88.56 91 SER A N 1
ATOM 671 C CA . SER A 1 91 ? -15.598 -5.446 2.157 1.00 88.56 91 SER A CA 1
ATOM 672 C C . SER A 1 91 ? -15.673 -4.464 3.329 1.00 88.56 91 SER A C 1
ATOM 674 O O . SER A 1 91 ? -14.915 -4.612 4.280 1.00 88.56 91 SER A O 1
ATOM 676 N N . ARG A 1 92 ? -16.634 -3.524 3.344 1.00 91.25 92 ARG A N 1
ATOM 677 C CA . ARG A 1 92 ? -16.874 -2.607 4.483 1.00 91.25 92 ARG A CA 1
ATOM 678 C C . ARG A 1 92 ? -17.212 -3.322 5.789 1.00 91.25 92 ARG A C 1
ATOM 680 O O . ARG A 1 92 ? -16.972 -2.758 6.856 1.00 91.25 92 ARG A O 1
ATOM 687 N N . GLN A 1 93 ? -17.796 -4.515 5.703 1.00 92.94 93 GLN A N 1
ATOM 688 C CA . GLN A 1 93 ? -18.220 -5.296 6.865 1.00 92.94 93 GLN A CA 1
ATOM 689 C C . GLN A 1 93 ? -17.137 -6.256 7.361 1.00 92.94 93 GLN A C 1
ATOM 691 O O . GLN A 1 93 ? -17.338 -6.909 8.381 1.00 92.94 93 GLN A O 1
ATOM 696 N N . VAL A 1 94 ? -15.993 -6.346 6.671 1.00 92.25 94 VAL A N 1
ATOM 697 C CA . VAL A 1 94 ? -14.882 -7.198 7.103 1.00 92.25 94 VAL A CA 1
ATOM 698 C C . VAL A 1 94 ? -14.361 -6.680 8.447 1.00 92.25 94 VAL A C 1
ATOM 700 O O . VAL A 1 94 ? -13.970 -5.509 8.530 1.00 92.25 94 VAL A O 1
ATOM 703 N N . PRO A 1 95 ? -14.370 -7.510 9.505 1.00 93.62 95 PRO A N 1
ATOM 704 C CA . PRO A 1 95 ? -13.869 -7.099 10.802 1.00 93.62 95 PRO A CA 1
ATOM 705 C C . PRO A 1 95 ? -12.344 -7.010 10.777 1.00 93.62 95 PRO A C 1
ATOM 707 O O . PRO A 1 95 ? -11.660 -7.871 10.221 1.00 93.62 95 PRO A O 1
ATOM 710 N N . VAL A 1 96 ? -11.805 -5.973 11.413 1.00 93.06 96 VAL A N 1
ATOM 711 C CA . VAL A 1 96 ? -10.363 -5.772 11.562 1.00 93.06 96 VAL A CA 1
ATOM 712 C C . VAL A 1 96 ? -9.987 -5.573 13.028 1.00 93.06 96 VAL A C 1
ATOM 714 O O . VAL A 1 96 ? -10.683 -4.906 13.800 1.00 93.06 96 VAL A O 1
ATOM 717 N N . ALA A 1 97 ? -8.850 -6.155 13.407 1.00 91.75 97 ALA A N 1
ATOM 718 C CA . ALA A 1 97 ? -8.210 -5.955 14.700 1.00 91.75 97 ALA A CA 1
ATOM 719 C C . ALA A 1 97 ? -6.894 -5.211 14.472 1.00 91.75 97 ALA A C 1
ATOM 721 O O . ALA A 1 97 ? -5.985 -5.727 13.821 1.00 91.75 97 ALA A O 1
ATOM 722 N N . ILE A 1 98 ? -6.817 -3.976 14.958 1.00 90.88 98 ILE A N 1
ATOM 723 C CA . ILE A 1 98 ? -5.728 -3.055 14.641 1.00 90.88 98 ILE A CA 1
ATOM 724 C C . ILE A 1 98 ? -5.226 -2.426 15.924 1.00 90.88 98 ILE A C 1
ATOM 726 O O . ILE A 1 98 ? -5.997 -1.920 16.738 1.00 90.88 98 ILE A O 1
ATOM 730 N N . TRP A 1 99 ? -3.906 -2.427 16.067 1.00 91.00 99 TRP A N 1
ATOM 731 C CA . TRP A 1 99 ? -3.215 -1.733 17.137 1.00 91.00 99 TRP A CA 1
ATOM 732 C C . TRP A 1 99 ? -2.020 -0.978 16.564 1.00 91.00 99 TRP A C 1
ATOM 734 O O . TRP A 1 99 ? -0.965 -1.547 16.288 1.00 91.00 99 TRP A O 1
ATOM 744 N N . LEU A 1 100 ? -2.208 0.322 16.359 1.00 90.38 100 LEU A N 1
ATOM 745 C CA . LEU A 1 100 ? -1.194 1.242 15.864 1.00 90.38 100 LEU A CA 1
ATOM 746 C C . LEU A 1 100 ? -0.919 2.270 16.951 1.00 90.38 100 LEU A C 1
ATOM 748 O O . LEU A 1 100 ? -1.763 3.111 17.245 1.00 90.38 100 LEU A O 1
ATOM 752 N N . ARG A 1 101 ? 0.266 2.202 17.561 1.00 87.75 101 ARG A N 1
ATOM 753 C CA . ARG A 1 101 ? 0.658 3.138 18.627 1.00 87.75 101 ARG A CA 1
ATOM 754 C C . ARG A 1 101 ? 0.965 4.528 18.091 1.00 87.75 101 ARG A C 1
ATOM 756 O O . ARG A 1 101 ? 0.647 5.518 18.740 1.00 87.75 101 ARG A O 1
ATOM 763 N N . GLU A 1 102 ? 1.633 4.575 16.946 1.00 89.25 102 GLU A N 1
ATOM 764 C CA . GLU A 1 102 ? 2.073 5.804 16.309 1.00 89.25 102 GLU A CA 1
ATOM 765 C C . GLU A 1 102 ? 2.265 5.548 14.810 1.00 89.25 102 GLU A C 1
ATOM 767 O O . GLU A 1 102 ? 3.194 4.854 14.399 1.00 89.25 102 GLU A O 1
ATOM 772 N N . ALA A 1 103 ? 1.362 6.085 13.999 1.00 88.94 103 ALA A N 1
ATOM 773 C CA . ALA A 1 103 ? 1.332 5.896 12.554 1.00 88.94 103 ALA A CA 1
ATOM 774 C C . ALA A 1 103 ? 1.009 7.223 11.856 1.00 88.94 103 ALA A C 1
ATOM 776 O O . ALA A 1 103 ? 0.314 8.069 12.422 1.00 88.94 103 ALA A O 1
ATOM 777 N N . SER A 1 104 ? 1.516 7.443 10.641 1.00 87.50 104 SER A N 1
ATOM 778 C CA . SER A 1 104 ? 1.020 8.561 9.829 1.00 87.50 104 SER A CA 1
ATOM 779 C C . SER A 1 104 ? -0.418 8.284 9.378 1.00 87.50 104 SER A C 1
ATOM 781 O O . SER A 1 104 ? -0.860 7.135 9.375 1.00 87.50 104 SER A O 1
ATOM 783 N N . ALA A 1 105 ? -1.158 9.316 8.964 1.00 88.06 105 ALA A N 1
ATOM 784 C CA . ALA A 1 105 ? -2.512 9.107 8.448 1.00 88.06 105 ALA A CA 1
ATOM 785 C C . ALA A 1 105 ? -2.541 8.141 7.253 1.00 88.06 105 ALA A C 1
ATOM 787 O O . ALA A 1 105 ? -3.424 7.293 7.147 1.00 88.06 105 ALA A O 1
ATOM 788 N N . GLN A 1 106 ? -1.526 8.237 6.397 1.00 86.50 106 GLN A N 1
ATOM 789 C CA . GLN A 1 106 ? -1.342 7.346 5.265 1.00 86.50 106 GLN A CA 1
ATOM 790 C C . GLN A 1 106 ? -1.093 5.896 5.711 1.00 86.50 106 GLN A C 1
ATOM 792 O O . GLN A 1 106 ? -1.747 4.995 5.195 1.00 86.50 106 GLN A O 1
ATOM 797 N N . ASP A 1 107 ? -0.220 5.671 6.701 1.00 88.75 107 ASP A N 1
ATOM 798 C CA . ASP A 1 107 ? 0.044 4.324 7.232 1.00 88.75 107 ASP A CA 1
ATOM 799 C C . ASP A 1 107 ? -1.221 3.706 7.836 1.00 88.75 107 ASP A C 1
ATOM 801 O O . ASP A 1 107 ? -1.507 2.535 7.603 1.00 88.75 107 ASP A O 1
ATOM 805 N N . VAL A 1 108 ? -2.005 4.490 8.589 1.00 91.94 108 VAL A N 1
ATOM 806 C CA . VAL A 1 108 ? -3.286 4.024 9.143 1.00 91.94 108 VAL A CA 1
ATOM 807 C C . VAL A 1 108 ? -4.200 3.559 8.016 1.00 91.94 108 VAL A C 1
ATOM 809 O O . VAL A 1 108 ? -4.695 2.437 8.052 1.00 91.94 108 VAL A O 1
ATOM 812 N N . ILE A 1 109 ? -4.404 4.403 7.006 1.00 92.44 109 ILE A N 1
ATOM 813 C CA . ILE A 1 109 ? -5.271 4.104 5.865 1.00 92.44 109 ILE A CA 1
ATOM 814 C C . ILE A 1 109 ? -4.816 2.829 5.146 1.00 92.44 109 ILE A C 1
ATOM 816 O O . ILE A 1 109 ? -5.641 1.955 4.878 1.00 92.44 109 ILE A O 1
ATOM 820 N N . GLU A 1 110 ? -3.523 2.699 4.855 1.00 90.31 110 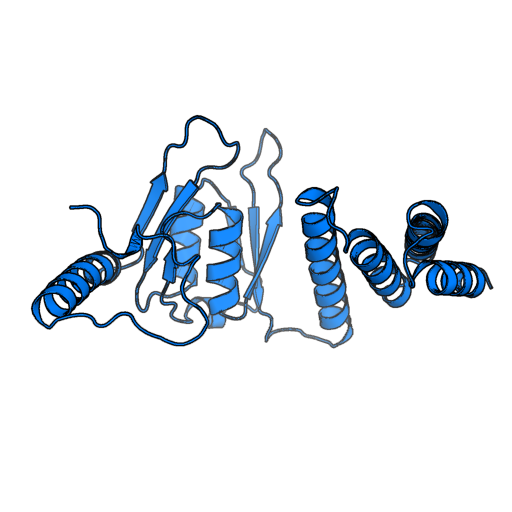GLU A N 1
ATOM 821 C CA . GLU A 1 110 ? -2.957 1.560 4.122 1.00 90.31 110 GLU A CA 1
ATOM 822 C C . GLU A 1 110 ? -3.028 0.259 4.921 1.00 90.31 110 GLU A C 1
ATOM 824 O O . GLU A 1 110 ? -3.428 -0.769 4.381 1.00 90.31 110 GLU A O 1
ATOM 829 N N . ILE A 1 111 ? -2.710 0.295 6.216 1.00 92.56 111 ILE A N 1
ATOM 830 C CA . ILE A 1 111 ? -2.764 -0.892 7.07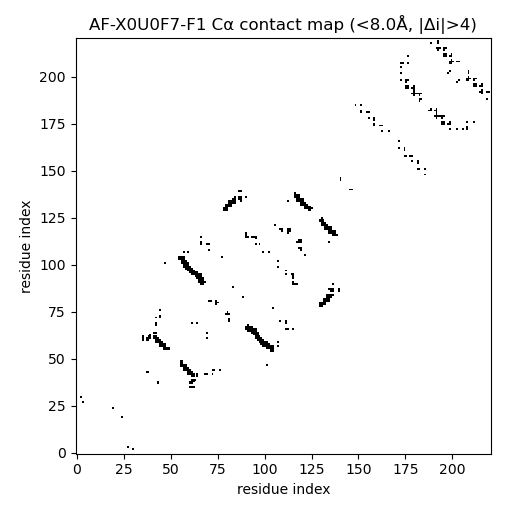5 1.00 92.56 111 ILE A CA 1
ATOM 831 C C . ILE A 1 111 ? -4.212 -1.351 7.252 1.00 92.56 111 ILE A C 1
ATOM 833 O O . ILE A 1 111 ? -4.515 -2.523 7.041 1.00 92.56 111 ILE A O 1
ATOM 837 N N . VAL A 1 112 ? -5.119 -0.431 7.598 1.00 94.31 112 VAL A N 1
ATOM 838 C CA . VAL A 1 112 ? -6.533 -0.751 7.843 1.00 94.31 112 VAL A CA 1
ATOM 839 C C . VAL A 1 112 ? -7.194 -1.308 6.580 1.00 94.31 112 VAL A C 1
ATOM 841 O O . VAL A 1 112 ? -7.874 -2.331 6.645 1.00 94.31 112 VAL A O 1
ATOM 844 N N . SER A 1 113 ? -6.979 -0.664 5.428 1.00 92.81 113 SER A N 1
ATOM 845 C CA . SER A 1 113 ? -7.516 -1.140 4.147 1.00 92.81 113 SER A CA 1
ATOM 846 C C . SER A 1 113 ? -6.906 -2.480 3.733 1.00 92.81 113 SER A C 1
ATOM 848 O O . SER A 1 113 ? -7.647 -3.401 3.388 1.00 92.81 113 SER A O 1
ATOM 850 N N . GLY A 1 114 ? -5.587 -2.639 3.867 1.00 90.12 114 GLY A N 1
ATOM 851 C CA . GLY A 1 114 ? -4.890 -3.884 3.556 1.00 90.12 114 GLY A CA 1
ATOM 852 C C . GLY A 1 114 ? -5.397 -5.077 4.370 1.00 90.12 114 GLY A C 1
ATOM 853 O O . GLY A 1 114 ? -5.579 -6.159 3.814 1.00 90.12 114 GLY A O 1
ATOM 854 N N . CYS A 1 115 ? -5.716 -4.882 5.656 1.00 90.19 115 CYS A N 1
ATOM 855 C CA . CYS A 1 115 ? -6.314 -5.923 6.500 1.00 90.19 115 CYS A CA 1
ATOM 856 C C . CYS A 1 115 ? -7.666 -6.435 5.976 1.00 90.19 115 CYS A C 1
ATOM 858 O O . CYS A 1 115 ? -8.007 -7.589 6.218 1.00 90.19 115 CYS A O 1
ATOM 860 N N . ALA A 1 116 ? -8.416 -5.603 5.252 1.00 90.25 116 ALA A N 1
ATOM 861 C CA . ALA A 1 116 ? -9.697 -5.969 4.654 1.00 90.25 116 ALA A CA 1
ATOM 862 C C . ALA A 1 116 ? -9.593 -6.389 3.176 1.00 90.25 116 ALA A C 1
ATOM 864 O O . ALA A 1 116 ? -10.616 -6.540 2.512 1.00 90.25 116 ALA A O 1
ATOM 865 N N . GLY A 1 117 ? -8.377 -6.555 2.638 1.00 88.12 117 GLY A N 1
ATOM 866 C CA . GLY A 1 117 ? -8.169 -6.861 1.219 1.00 88.12 117 GLY A CA 1
ATOM 867 C C . GLY A 1 117 ? -8.495 -5.691 0.284 1.00 88.12 117 GLY A C 1
ATOM 868 O O . GLY A 1 117 ? -8.754 -5.900 -0.899 1.00 88.12 117 GLY A O 1
ATOM 869 N N . LEU A 1 118 ? -8.488 -4.464 0.805 1.00 89.94 118 LEU A N 1
ATOM 870 C CA . LEU A 1 118 ? -8.758 -3.241 0.059 1.00 89.94 118 LEU A CA 1
ATOM 871 C C . LEU A 1 118 ? -7.451 -2.539 -0.310 1.00 89.94 118 LEU A C 1
ATOM 873 O O . LEU A 1 118 ? -6.475 -2.575 0.438 1.00 89.94 118 LEU A O 1
ATOM 877 N N . THR A 1 119 ? -7.461 -1.822 -1.430 1.00 88.38 119 THR A N 1
ATOM 878 C CA . THR A 1 119 ? -6.430 -0.823 -1.734 1.00 88.38 119 THR A CA 1
ATOM 879 C C . THR A 1 119 ? -6.985 0.562 -1.448 1.00 88.38 119 THR A C 1
ATOM 881 O O . THR A 1 119 ? -8.069 0.912 -1.919 1.00 88.38 119 THR A O 1
ATOM 884 N N . ALA A 1 120 ? -6.236 1.368 -0.703 1.00 89.62 120 ALA A N 1
ATOM 885 C CA . ALA A 1 120 ? -6.573 2.761 -0.474 1.00 89.62 120 ALA A CA 1
ATOM 886 C C . ALA A 1 120 ? -5.809 3.683 -1.423 1.00 89.62 120 ALA A C 1
ATOM 888 O O . ALA A 1 120 ? -4.589 3.604 -1.557 1.00 89.62 120 ALA A O 1
ATOM 889 N N . ARG A 1 121 ? -6.531 4.619 -2.032 1.00 85.44 121 ARG A N 1
ATOM 890 C CA . ARG A 1 121 ? -5.967 5.697 -2.835 1.00 85.44 121 ARG A CA 1
ATOM 891 C C . ARG A 1 121 ? -6.171 7.012 -2.111 1.00 85.44 121 ARG A C 1
ATOM 893 O O . ARG A 1 121 ? -7.284 7.527 -2.095 1.00 85.44 121 ARG A O 1
ATOM 900 N N . LEU A 1 122 ? -5.096 7.545 -1.546 1.00 83.50 122 LEU A N 1
ATOM 901 C CA . LEU A 1 122 ? -5.077 8.895 -0.999 1.00 83.50 122 LEU A CA 1
ATOM 902 C C . LEU A 1 122 ? -4.787 9.885 -2.132 1.00 83.50 122 LEU A C 1
ATOM 904 O O . LEU A 1 122 ? -3.758 9.783 -2.802 1.00 83.50 122 LEU A O 1
ATOM 908 N N . GLU A 1 123 ? -5.692 10.829 -2.346 1.00 81.56 123 GLU A N 1
ATOM 909 C CA . GLU A 1 123 ? -5.483 11.975 -3.223 1.00 81.56 123 GLU A CA 1
ATOM 910 C C . GLU A 1 123 ? -5.231 13.202 -2.345 1.00 81.56 123 GLU A C 1
ATOM 912 O O . GLU A 1 123 ? -6.033 13.546 -1.471 1.00 81.56 123 GLU A O 1
ATOM 917 N N . GLU A 1 124 ? -4.078 13.845 -2.543 1.00 72.56 124 GLU A N 1
ATOM 918 C CA . GLU A 1 124 ? -3.748 15.060 -1.804 1.00 72.56 124 GLU A CA 1
ATOM 919 C C . GLU A 1 124 ? -4.760 16.158 -2.139 1.00 72.56 124 GLU A C 1
ATOM 921 O O . GLU A 1 124 ? -4.974 16.522 -3.299 1.00 72.56 124 GLU A O 1
ATOM 926 N N . GLY A 1 125 ? -5.389 16.688 -1.092 1.00 62.78 125 GLY A N 1
ATOM 927 C CA . GLY A 1 125 ? -6.289 17.822 -1.206 1.00 62.78 125 GLY A CA 1
ATOM 928 C C . GLY A 1 125 ? -5.524 19.061 -1.662 1.00 62.78 125 GLY A C 1
ATOM 929 O O . GLY A 1 125 ? -4.407 19.330 -1.218 1.00 62.78 125 GLY A O 1
ATOM 930 N N . GLN A 1 126 ? -6.126 19.849 -2.549 1.00 61.66 126 GLN A N 1
ATOM 931 C CA . GLN A 1 126 ? -5.644 21.207 -2.800 1.00 61.66 126 GLN A CA 1
ATOM 932 C C . GLN A 1 126 ? -5.935 22.089 -1.578 1.00 61.66 126 GLN A C 1
ATOM 934 O O . GLN A 1 126 ? -6.790 21.761 -0.768 1.00 61.66 126 GLN A O 1
ATOM 939 N N . VAL A 1 127 ? -5.306 23.265 -1.474 1.00 56.25 127 VAL A N 1
ATOM 940 C CA . VAL A 1 127 ? -5.479 24.215 -0.346 1.00 56.25 127 VAL A CA 1
ATOM 941 C C . VAL A 1 127 ? -6.957 24.516 -0.001 1.00 56.25 127 VAL A C 1
ATOM 943 O O . VAL A 1 127 ? -7.261 24.889 1.126 1.00 56.25 127 VAL A O 1
ATOM 946 N N . ALA A 1 128 ? -7.883 24.326 -0.950 1.00 47.47 128 ALA A N 1
ATOM 947 C CA . ALA A 1 128 ? -9.321 24.548 -0.796 1.00 47.47 128 ALA A CA 1
ATOM 948 C C . ALA A 1 128 ? -10.181 23.278 -0.589 1.00 47.47 128 ALA A C 1
ATOM 950 O O . ALA A 1 128 ? -11.399 23.409 -0.463 1.00 47.47 128 ALA A O 1
ATOM 951 N N . ARG A 1 129 ? -9.612 22.063 -0.598 1.00 56.69 129 ARG A N 1
ATOM 952 C CA . ARG A 1 129 ? -10.359 20.806 -0.418 1.00 56.69 129 ARG A CA 1
ATOM 953 C C . ARG A 1 129 ? -9.640 19.862 0.548 1.00 56.69 129 ARG A 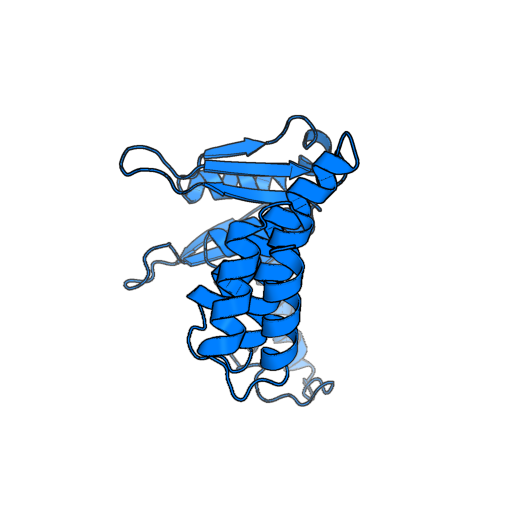C 1
ATOM 955 O O . ARG A 1 129 ? -8.426 19.715 0.431 1.00 56.69 129 ARG A O 1
ATOM 962 N N . PRO A 1 130 ? -10.365 19.202 1.466 1.00 61.72 130 PRO A N 1
ATOM 963 C CA . PRO A 1 130 ? -9.792 18.112 2.250 1.00 61.72 130 PRO A CA 1
ATOM 964 C C . PRO A 1 130 ? -9.232 17.028 1.318 1.00 61.72 130 PRO A C 1
ATOM 966 O O . PRO A 1 130 ? -9.712 16.848 0.195 1.00 61.72 130 PRO A O 1
ATOM 969 N N . GLY A 1 131 ? -8.183 16.332 1.763 1.00 80.88 131 GLY A N 1
ATOM 970 C CA . GLY A 1 131 ? -7.681 15.165 1.037 1.00 80.88 131 GLY A CA 1
ATOM 971 C C . GLY A 1 131 ? -8.776 14.109 0.938 1.00 80.88 131 GLY A C 1
ATOM 972 O O . GLY A 1 131 ? -9.518 13.901 1.899 1.00 80.88 131 GLY A O 1
ATOM 973 N N . SER A 1 132 ? -8.902 13.459 -0.214 1.00 87.31 132 SER A N 1
ATOM 974 C CA . SER A 1 132 ? -9.879 12.389 -0.399 1.00 87.31 132 SER A CA 1
ATOM 975 C C . SER A 1 132 ? -9.183 11.036 -0.364 1.00 87.31 132 SER A C 1
ATOM 977 O O . SER A 1 132 ? -8.030 10.883 -0.769 1.00 87.31 132 SER A O 1
ATOM 979 N N . VAL A 1 133 ? -9.881 10.031 0.153 1.00 89.50 133 VAL A N 1
ATOM 980 C CA . VAL A 1 133 ? -9.409 8.648 0.163 1.00 89.50 133 VAL A CA 1
ATOM 981 C C . VAL A 1 133 ? -10.448 7.803 -0.541 1.00 89.50 133 VAL A C 1
ATOM 983 O O . VAL A 1 133 ? -11.603 7.801 -0.133 1.00 89.50 133 VAL A O 1
ATOM 986 N N . THR A 1 134 ? -10.049 7.078 -1.581 1.00 90.62 134 THR A N 1
ATOM 987 C CA . THR A 1 134 ? -10.919 6.110 -2.258 1.00 90.62 134 THR A CA 1
ATOM 988 C C . THR A 1 134 ? -10.478 4.692 -1.927 1.00 90.62 134 THR A C 1
ATOM 990 O O . THR A 1 134 ? -9.323 4.339 -2.165 1.00 90.62 134 THR A O 1
ATOM 993 N N . PHE A 1 135 ? -11.391 3.873 -1.411 1.00 90.44 135 PHE A N 1
ATOM 994 C CA . PHE A 1 135 ? -11.158 2.453 -1.150 1.00 90.44 135 PHE A CA 1
ATOM 995 C C . PHE A 1 135 ? -11.677 1.603 -2.308 1.00 90.44 135 PHE A C 1
ATOM 997 O O . PHE A 1 135 ? -12.835 1.730 -2.706 1.00 90.44 135 PHE A O 1
ATOM 1004 N N . ILE A 1 136 ? -10.806 0.750 -2.843 1.00 87.06 136 ILE A N 1
ATOM 1005 C CA . ILE A 1 136 ? -11.080 -0.123 -3.986 1.00 87.06 136 ILE A CA 1
ATOM 1006 C C . ILE A 1 136 ? -11.000 -1.568 -3.505 1.00 87.06 136 ILE A C 1
ATOM 1008 O O . ILE A 1 136 ? -10.011 -1.951 -2.874 1.00 87.06 136 ILE A O 1
ATOM 1012 N N . ASP A 1 137 ? -12.025 -2.361 -3.815 1.00 86.75 137 ASP A N 1
ATOM 1013 C CA . ASP A 1 137 ? -12.007 -3.794 -3.545 1.00 86.75 137 ASP A CA 1
ATOM 1014 C C . ASP A 1 137 ? -11.095 -4.526 -4.529 1.00 86.75 137 ASP A C 1
ATOM 1016 O O . ASP A 1 137 ? -11.275 -4.451 -5.747 1.00 86.75 137 ASP A O 1
ATOM 1020 N N . CYS A 1 138 ? -10.115 -5.252 -3.988 1.00 76.94 138 CYS A N 1
ATOM 1021 C CA . CYS A 1 138 ? -9.206 -6.049 -4.792 1.00 76.94 138 CYS A CA 1
ATOM 1022 C C . CYS A 1 138 ? -9.789 -7.398 -5.230 1.00 76.94 138 CYS A C 1
ATOM 1024 O O . CYS A 1 138 ? -9.212 -8.070 -6.083 1.00 76.94 138 CYS A O 1
ATOM 1026 N N . GLY A 1 139 ? -10.917 -7.821 -4.661 1.00 74.56 139 GLY A N 1
ATOM 1027 C CA . GLY A 1 139 ? -11.649 -9.000 -5.123 1.00 74.56 139 GLY A CA 1
ATOM 1028 C C . GLY A 1 139 ? -12.592 -8.707 -6.293 1.00 74.56 139 GLY A C 1
ATOM 1029 O O . GLY A 1 139 ? -12.867 -9.596 -7.096 1.00 74.56 139 GLY A O 1
ATOM 1030 N N . GLY A 1 140 ? -13.064 -7.463 -6.404 1.00 71.44 140 GLY A N 1
ATOM 1031 C CA . GLY A 1 140 ? -14.171 -7.057 -7.272 1.00 71.44 140 GLY A CA 1
ATOM 1032 C C . GLY A 1 140 ? -13.811 -6.609 -8.692 1.00 71.44 140 GLY A C 1
ATOM 1033 O O . GLY A 1 140 ? -14.631 -5.952 -9.332 1.00 71.44 140 GLY A O 1
ATOM 1034 N N . TYR A 1 141 ? -12.613 -6.907 -9.206 1.00 72.31 141 TYR A N 1
ATOM 1035 C CA . TYR A 1 141 ? -12.229 -6.461 -10.552 1.00 72.31 141 TYR A CA 1
ATOM 1036 C C . TYR A 1 141 ? -13.073 -7.123 -11.643 1.00 72.31 141 TYR A C 1
ATOM 1038 O O . TYR A 1 141 ? -13.239 -8.343 -11.677 1.00 72.31 141 TYR A O 1
ATOM 1046 N N . SER A 1 142 ? -13.532 -6.316 -12.600 1.00 70.69 142 SER A N 1
ATOM 1047 C CA . SER A 1 142 ? -14.381 -6.779 -13.702 1.00 70.69 142 SER A CA 1
ATOM 1048 C C . SER A 1 142 ? -13.597 -7.424 -14.857 1.00 70.69 142 SER A C 1
ATOM 1050 O O . SER A 1 142 ? -14.181 -8.101 -15.705 1.00 70.69 142 SER A O 1
ATOM 1052 N N . GLY A 1 143 ? -12.267 -7.257 -14.893 1.00 81.56 143 GLY A N 1
ATOM 1053 C CA . GLY A 1 143 ? -11.414 -7.823 -15.938 1.00 81.56 143 GLY A CA 1
ATOM 1054 C C . GLY A 1 143 ? -9.909 -7.778 -15.650 1.00 81.56 143 GLY A C 1
ATOM 1055 O O . GLY A 1 143 ? -9.413 -6.985 -14.849 1.00 81.56 143 GLY A O 1
ATOM 1056 N N . LEU A 1 144 ? -9.157 -8.630 -16.357 1.00 85.31 144 LEU A N 1
ATOM 1057 C CA . LEU A 1 144 ? -7.706 -8.794 -16.186 1.00 85.31 144 LEU A CA 1
ATOM 1058 C C . LEU A 1 144 ? -6.911 -7.504 -16.451 1.00 85.31 144 LEU A C 1
ATOM 1060 O O . LEU A 1 144 ? -5.940 -7.221 -15.753 1.00 85.31 144 LEU A O 1
ATOM 1064 N N . GLU A 1 145 ? -7.303 -6.716 -17.451 1.00 85.56 145 GLU A N 1
ATOM 1065 C CA . GLU A 1 145 ? -6.590 -5.480 -17.804 1.00 85.56 145 GLU A CA 1
ATOM 1066 C C . GLU A 1 145 ? -6.759 -4.384 -16.748 1.00 85.56 145 GLU A C 1
ATOM 1068 O O . GLU A 1 145 ? -5.820 -3.644 -16.452 1.00 85.56 145 GLU A O 1
ATOM 1073 N N . GLU A 1 146 ? -7.926 -4.321 -16.108 1.00 82.12 146 GLU A N 1
ATOM 1074 C CA . GLU A 1 146 ? -8.161 -3.437 -14.970 1.00 82.12 146 GLU A CA 1
ATOM 1075 C C . GLU A 1 146 ? -7.272 -3.816 -13.780 1.00 82.12 146 GLU A C 1
ATOM 1077 O O . GLU A 1 146 ? -6.618 -2.946 -13.199 1.00 82.12 146 GLU A O 1
ATOM 1082 N N . HIS A 1 147 ? -7.171 -5.116 -13.493 1.00 83.56 147 HIS A N 1
ATOM 1083 C CA . HIS A 1 147 ? -6.301 -5.639 -12.448 1.00 83.56 147 HIS A CA 1
ATOM 1084 C C . HIS A 1 147 ? -4.818 -5.326 -12.714 1.00 83.56 147 HIS A C 1
ATOM 1086 O O . HIS A 1 147 ? -4.138 -4.757 -11.859 1.00 83.56 147 HIS A O 1
ATOM 1092 N N . LYS A 1 148 ? -4.317 -5.610 -13.926 1.00 86.88 148 LYS A N 1
ATOM 1093 C CA . LYS A 1 148 ? -2.935 -5.281 -14.324 1.00 86.88 148 LYS A CA 1
ATOM 1094 C C . LYS A 1 148 ? -2.645 -3.788 -14.201 1.00 86.88 148 LYS A C 1
ATOM 1096 O O . LYS A 1 148 ? -1.592 -3.407 -13.692 1.00 86.88 148 LYS A O 1
ATOM 1101 N N . ARG A 1 149 ? -3.572 -2.936 -14.653 1.00 86.69 149 ARG A N 1
ATOM 1102 C CA . ARG A 1 149 ? -3.445 -1.474 -14.569 1.00 86.69 149 ARG A CA 1
ATOM 1103 C C . ARG A 1 149 ? -3.323 -1.006 -13.120 1.00 86.69 149 ARG A C 1
ATOM 1105 O O . ARG A 1 149 ? -2.486 -0.148 -12.839 1.00 86.69 149 ARG A O 1
ATOM 1112 N N . LEU A 1 150 ? -4.132 -1.560 -12.217 1.00 83.44 150 LEU A N 1
ATOM 1113 C CA . LEU A 1 150 ? -4.069 -1.232 -10.796 1.00 83.44 150 LEU A CA 1
ATOM 1114 C C . LEU A 1 150 ? -2.745 -1.694 -10.178 1.00 83.44 150 LEU A C 1
ATOM 1116 O O . LEU A 1 150 ? -2.037 -0.866 -9.612 1.00 83.44 150 LEU A O 1
ATOM 1120 N N . LEU A 1 151 ? -2.349 -2.955 -10.378 1.00 86.50 151 LEU A N 1
ATOM 1121 C CA . LEU A 1 151 ? -1.076 -3.474 -9.864 1.00 86.50 151 LEU A CA 1
ATOM 1122 C C . LEU A 1 151 ? 0.127 -2.665 -10.351 1.00 86.50 151 LEU A C 1
ATOM 1124 O O . LEU A 1 151 ? 1.017 -2.345 -9.567 1.00 86.50 151 LEU A O 1
ATOM 1128 N N . ARG A 1 152 ? 0.146 -2.294 -11.636 1.00 91.00 152 ARG A N 1
ATOM 1129 C CA . ARG A 1 152 ? 1.203 -1.461 -12.221 1.00 91.00 152 ARG A CA 1
ATOM 1130 C C . ARG A 1 152 ? 1.303 -0.112 -11.514 1.00 91.00 152 ARG A C 1
ATOM 1132 O O . ARG A 1 152 ? 2.399 0.326 -11.171 1.00 91.00 152 ARG A O 1
ATOM 1139 N N . ARG A 1 153 ? 0.161 0.546 -11.302 1.00 87.50 153 ARG A N 1
ATOM 1140 C CA . ARG A 1 153 ? 0.097 1.846 -10.628 1.00 87.50 153 ARG A CA 1
ATOM 1141 C C . ARG A 1 153 ? 0.581 1.744 -9.183 1.00 87.50 153 ARG A C 1
ATOM 1143 O O . ARG A 1 153 ? 1.420 2.546 -8.787 1.00 87.50 153 ARG A O 1
ATOM 1150 N N . GLU A 1 154 ? 0.100 0.764 -8.425 1.00 86.06 154 GLU A N 1
ATOM 1151 C CA . GLU A 1 154 ? 0.488 0.598 -7.019 1.00 86.06 154 GLU A CA 1
ATOM 1152 C C . GLU A 1 154 ? 1.966 0.222 -6.876 1.00 86.06 154 GLU A C 1
ATOM 1154 O O . GLU A 1 154 ? 2.689 0.827 -6.084 1.00 86.06 154 GLU A O 1
ATOM 1159 N N . ALA A 1 155 ? 2.469 -0.687 -7.719 1.00 91.50 155 ALA A N 1
ATOM 1160 C CA . ALA A 1 155 ? 3.895 -0.997 -7.774 1.00 91.50 155 ALA A CA 1
ATOM 1161 C C . ALA A 1 155 ? 4.731 0.261 -8.054 1.00 91.50 155 ALA A C 1
ATOM 1163 O O . ALA A 1 155 ? 5.769 0.469 -7.425 1.00 91.50 155 ALA A O 1
ATOM 1164 N N . MET A 1 156 ? 4.267 1.130 -8.958 1.00 93.12 156 MET A N 1
ATOM 1165 C CA . MET A 1 156 ? 4.951 2.384 -9.248 1.00 93.12 156 MET A CA 1
ATOM 1166 C C . MET A 1 156 ? 4.988 3.328 -8.047 1.00 93.12 156 MET A C 1
ATOM 1168 O O . MET A 1 156 ? 6.054 3.853 -7.723 1.00 93.12 156 MET A O 1
ATOM 1172 N N . LEU A 1 157 ? 3.855 3.515 -7.369 1.00 88.50 157 LEU A N 1
ATOM 1173 C CA . LEU A 1 157 ? 3.763 4.374 -6.189 1.00 88.50 157 LEU A CA 1
ATOM 1174 C C . LEU A 1 157 ? 4.684 3.888 -5.064 1.00 88.50 157 LEU A C 1
ATOM 1176 O O . LEU A 1 157 ? 5.381 4.696 -4.449 1.00 88.50 157 LEU A O 1
ATOM 1180 N N . LEU A 1 158 ? 4.752 2.575 -4.830 1.00 89.44 158 LEU A N 1
ATOM 1181 C CA . LEU A 1 158 ? 5.642 1.993 -3.824 1.00 89.44 158 LEU A CA 1
ATOM 1182 C C . LEU A 1 158 ? 7.117 2.292 -4.120 1.00 89.44 158 LEU A C 1
ATOM 1184 O O . LEU A 1 158 ? 7.847 2.729 -3.227 1.00 89.44 158 LEU A O 1
ATOM 1188 N N . TRP A 1 159 ? 7.555 2.128 -5.371 1.00 94.44 159 TRP A N 1
ATOM 1189 C CA . TRP A 1 159 ? 8.932 2.450 -5.751 1.00 94.44 159 TRP A CA 1
ATOM 1190 C C . TRP A 1 159 ? 9.235 3.949 -5.677 1.00 94.44 159 TRP A C 1
ATOM 1192 O O . TRP A 1 159 ? 10.295 4.331 -5.182 1.00 94.44 159 TRP A O 1
ATOM 1202 N N . GLN A 1 160 ? 8.303 4.809 -6.090 1.00 92.19 160 GLN A N 1
ATOM 1203 C CA . GLN A 1 160 ? 8.459 6.265 -5.991 1.00 92.19 160 GLN A CA 1
ATOM 1204 C C . GLN A 1 160 ? 8.578 6.732 -4.539 1.00 92.19 160 GLN A C 1
ATOM 1206 O O . GLN A 1 160 ? 9.426 7.572 -4.221 1.00 92.19 160 GLN A O 1
ATOM 1211 N N . ARG A 1 161 ? 7.779 6.153 -3.637 1.00 88.06 161 ARG A N 1
ATOM 1212 C CA . ARG A 1 161 ? 7.886 6.405 -2.196 1.00 88.06 161 ARG A CA 1
ATOM 1213 C C . ARG A 1 161 ? 9.216 5.916 -1.650 1.00 88.06 161 ARG A C 1
ATOM 1215 O O . ARG A 1 161 ? 9.838 6.637 -0.876 1.00 88.06 161 ARG A O 1
ATOM 1222 N N . PHE A 1 162 ? 9.680 4.741 -2.078 1.00 92.25 162 PHE A N 1
ATOM 1223 C CA . PHE A 1 162 ? 10.992 4.232 -1.688 1.00 92.25 162 PHE A CA 1
ATOM 1224 C C . PHE A 1 162 ? 12.117 5.196 -2.092 1.00 92.25 162 PHE A C 1
ATOM 1226 O O . PHE A 1 162 ? 12.906 5.615 -1.246 1.00 92.25 162 PHE A O 1
ATOM 1233 N N . VAL A 1 163 ? 12.146 5.612 -3.358 1.00 93.69 163 VAL A N 1
ATOM 1234 C CA . VAL A 1 163 ? 13.140 6.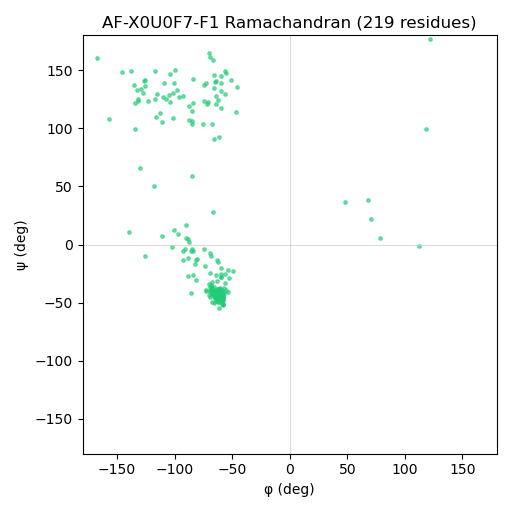556 -3.893 1.00 93.69 163 VAL A CA 1
ATOM 1235 C C . VAL A 1 163 ? 13.094 7.899 -3.158 1.00 93.69 163 VAL A C 1
ATOM 1237 O O . VAL A 1 163 ? 14.137 8.450 -2.810 1.00 93.69 163 VAL A O 1
ATOM 1240 N N . SER A 1 164 ? 11.891 8.401 -2.870 1.00 89.12 164 SER A N 1
ATOM 1241 C CA . SER A 1 164 ? 11.698 9.669 -2.154 1.00 89.12 164 SER A CA 1
ATOM 1242 C C . SER A 1 164 ? 12.129 9.588 -0.692 1.00 89.12 164 SER A C 1
ATOM 1244 O O . SER A 1 164 ? 12.712 10.533 -0.162 1.00 89.12 164 SER A O 1
ATOM 1246 N N . ARG A 1 165 ? 11.849 8.465 -0.021 1.00 89.44 165 ARG A N 1
ATOM 1247 C CA . ARG A 1 165 ? 12.123 8.311 1.408 1.00 89.44 165 ARG A CA 1
ATOM 1248 C C . ARG A 1 165 ? 13.574 7.943 1.706 1.00 89.44 165 ARG A C 1
ATOM 1250 O O . ARG A 1 165 ? 14.086 8.342 2.750 1.00 89.44 165 ARG A O 1
ATOM 1257 N N . TRP A 1 166 ? 14.247 7.229 0.805 1.00 91.12 166 TRP A N 1
ATOM 1258 C CA . TRP A 1 166 ? 15.623 6.770 1.008 1.00 91.12 166 TRP A CA 1
ATOM 1259 C C . TRP A 1 166 ? 16.543 7.108 -0.179 1.00 91.12 166 TRP A C 1
ATOM 1261 O O . TRP A 1 166 ? 17.096 6.204 -0.808 1.00 91.12 166 TRP A O 1
ATOM 1271 N N . PRO A 1 167 ? 16.803 8.402 -0.456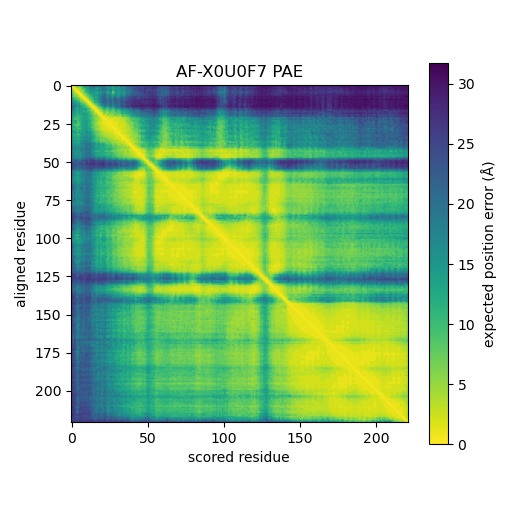 1.00 90.44 167 PRO A N 1
ATOM 1272 C CA . PRO A 1 167 ? 17.528 8.845 -1.656 1.00 90.44 167 PRO A CA 1
ATOM 1273 C C . PRO A 1 167 ? 18.990 8.365 -1.748 1.00 90.44 167 PRO A C 1
ATOM 1275 O O . PRO A 1 167 ? 19.609 8.470 -2.806 1.00 90.44 167 PRO A O 1
ATOM 1278 N N . GLY A 1 168 ? 19.557 7.851 -0.651 1.00 89.81 168 GLY A N 1
ATOM 1279 C CA . GLY A 1 168 ? 20.920 7.315 -0.580 1.00 89.81 168 GLY A CA 1
ATOM 1280 C C . GLY A 1 168 ? 21.007 5.798 -0.390 1.00 89.81 168 GLY A C 1
ATOM 1281 O O . GLY A 1 168 ? 22.099 5.292 -0.139 1.00 89.81 168 GLY A O 1
ATOM 1282 N N . ASP A 1 169 ? 19.894 5.058 -0.453 1.00 95.00 169 ASP A N 1
ATOM 1283 C CA . ASP A 1 169 ? 19.928 3.604 -0.255 1.00 95.00 169 ASP A CA 1
ATOM 1284 C C . ASP A 1 169 ? 20.739 2.915 -1.368 1.00 95.00 169 ASP A C 1
ATOM 1286 O O . ASP A 1 169 ? 20.649 3.240 -2.552 1.00 95.00 169 ASP A O 1
ATOM 1290 N N . ARG A 1 170 ? 21.524 1.897 -1.008 1.00 92.56 170 ARG A N 1
ATOM 1291 C CA . ARG A 1 170 ? 22.317 1.114 -1.973 1.00 92.56 170 ARG A CA 1
ATOM 1292 C C . ARG A 1 170 ? 21.465 0.417 -3.045 1.00 92.56 170 ARG A C 1
ATOM 1294 O O . ARG A 1 170 ? 21.984 0.051 -4.094 1.00 92.56 170 ARG A O 1
ATOM 1301 N N . ARG A 1 171 ? 20.169 0.219 -2.787 1.00 94.94 171 ARG A N 1
ATOM 1302 C CA . ARG A 1 171 ? 19.201 -0.423 -3.688 1.00 94.94 171 ARG A CA 1
ATOM 1303 C C . ARG A 1 171 ? 18.536 0.555 -4.656 1.00 94.94 171 ARG A C 1
ATOM 1305 O O . ARG A 1 171 ? 17.670 0.131 -5.412 1.00 94.94 171 ARG A O 1
ATOM 1312 N N . MET A 1 172 ? 18.930 1.828 -4.683 1.00 95.12 172 MET A N 1
ATOM 1313 C CA . MET A 1 172 ? 18.347 2.827 -5.590 1.00 95.12 172 MET A CA 1
ATOM 1314 C C . MET A 1 172 ? 18.417 2.407 -7.066 1.00 95.12 172 MET A C 1
ATOM 1316 O O . MET A 1 172 ? 17.439 2.563 -7.791 1.00 95.12 172 MET A O 1
ATOM 1320 N N . ALA A 1 173 ? 19.519 1.780 -7.493 1.00 95.62 173 ALA A N 1
ATOM 1321 C CA . ALA A 1 173 ? 19.628 1.225 -8.844 1.00 95.62 173 ALA A CA 1
ATOM 1322 C C . ALA A 1 173 ? 18.558 0.153 -9.127 1.00 95.62 173 ALA A C 1
ATOM 1324 O O . ALA A 1 173 ? 18.000 0.119 -10.219 1.00 95.62 173 ALA A O 1
ATOM 1325 N N . ASN A 1 174 ? 18.246 -0.696 -8.140 1.00 96.44 174 ASN A N 1
ATOM 1326 C CA . ASN A 1 174 ? 17.208 -1.720 -8.263 1.00 96.44 174 ASN A CA 1
ATOM 1327 C C . ASN A 1 174 ? 15.820 -1.086 -8.348 1.00 96.44 174 ASN A C 1
ATOM 1329 O O . ASN A 1 174 ? 15.005 -1.550 -9.136 1.00 96.44 174 ASN A O 1
ATOM 1333 N N . ALA A 1 175 ? 15.563 -0.038 -7.558 1.00 96.44 175 ALA A N 1
ATOM 1334 C CA . ALA A 1 175 ? 14.293 0.676 -7.586 1.00 96.44 175 ALA A CA 1
ATOM 1335 C C . ALA A 1 175 ? 14.048 1.292 -8.969 1.00 96.44 175 ALA A C 1
ATOM 1337 O O . ALA A 1 175 ? 13.062 0.946 -9.605 1.00 96.44 175 ALA A O 1
ATOM 1338 N N . HIS A 1 176 ? 14.979 2.098 -9.488 1.00 96.94 176 HIS A N 1
ATOM 1339 C CA . HIS A 1 176 ? 14.853 2.694 -10.825 1.00 96.94 176 HIS A CA 1
ATOM 1340 C C . HIS A 1 176 ? 14.741 1.635 -11.935 1.00 96.94 176 HIS A C 1
ATOM 1342 O O . HIS A 1 176 ? 13.908 1.756 -12.830 1.00 96.94 176 HIS A O 1
ATOM 1348 N N . PHE A 1 177 ? 15.503 0.540 -11.848 1.00 97.12 177 PHE A N 1
ATOM 1349 C CA . PHE A 1 177 ? 15.397 -0.553 -12.818 1.00 97.12 177 PHE A CA 1
ATOM 1350 C C . PHE A 1 177 ? 14.032 -1.260 -12.762 1.00 97.12 177 PHE A C 1
ATOM 1352 O O . PHE A 1 177 ? 13.436 -1.546 -13.799 1.00 97.12 177 PHE A O 1
ATOM 1359 N N . ALA A 1 178 ? 13.503 -1.515 -11.562 1.00 96.94 178 ALA A N 1
ATOM 1360 C CA . ALA A 1 178 ? 12.163 -2.069 -11.386 1.00 96.94 178 ALA A CA 1
ATOM 1361 C C . ALA A 1 178 ? 11.087 -1.101 -11.892 1.00 96.94 178 ALA A C 1
ATOM 1363 O O . ALA A 1 178 ? 10.131 -1.529 -12.536 1.00 96.94 178 ALA A O 1
ATOM 1364 N N . MET A 1 179 ? 11.261 0.203 -11.660 1.00 96.69 179 MET A N 1
ATOM 1365 C CA . MET A 1 179 ? 10.362 1.225 -12.180 1.00 96.69 179 MET A CA 1
ATOM 1366 C C . MET A 1 179 ? 10.326 1.227 -13.711 1.00 96.69 179 MET A C 1
ATOM 1368 O O . MET A 1 179 ? 9.243 1.256 -14.293 1.00 96.69 179 MET A O 1
ATOM 1372 N N . ALA A 1 180 ? 11.491 1.122 -14.353 1.00 96.81 180 ALA A N 1
ATOM 1373 C CA . ALA A 1 180 ? 11.609 1.008 -15.802 1.00 96.81 180 ALA A CA 1
ATOM 1374 C C . ALA A 1 180 ? 10.858 -0.218 -16.346 1.00 96.81 180 ALA A C 1
ATOM 1376 O O . ALA A 1 180 ? 10.060 -0.082 -17.270 1.00 96.81 180 ALA A O 1
ATOM 1377 N N . LEU A 1 181 ? 11.021 -1.388 -15.711 1.00 95.62 181 LEU A N 1
ATOM 1378 C CA . LEU A 1 181 ? 10.297 -2.609 -16.089 1.00 95.62 181 LEU A CA 1
ATOM 1379 C C . LEU A 1 181 ? 8.779 -2.422 -15.993 1.00 95.62 181 LEU A C 1
ATOM 1381 O O . LEU A 1 181 ? 8.049 -2.774 -16.916 1.00 95.62 181 LEU A O 1
ATOM 1385 N N . VAL A 1 182 ? 8.289 -1.845 -14.892 1.00 95.69 182 VAL A N 1
ATOM 1386 C CA . VAL A 1 182 ? 6.852 -1.588 -14.685 1.00 95.69 182 VAL A CA 1
ATOM 1387 C C . VAL A 1 182 ? 6.292 -0.658 -15.772 1.00 95.69 182 VAL A C 1
ATOM 1389 O O . VAL A 1 182 ? 5.175 -0.878 -16.247 1.00 95.69 182 VAL A O 1
ATOM 1392 N N . ARG A 1 183 ? 7.068 0.345 -16.206 1.00 94.81 183 ARG A N 1
ATOM 1393 C CA . ARG A 1 183 ? 6.708 1.242 -17.317 1.00 94.81 183 ARG A CA 1
ATOM 1394 C C . ARG A 1 183 ? 6.735 0.540 -18.676 1.00 94.81 183 ARG A C 1
ATOM 1396 O O . ARG A 1 183 ? 5.782 0.704 -19.435 1.00 94.81 183 ARG A O 1
ATOM 1403 N N . GLU A 1 184 ? 7.756 -0.275 -18.957 1.00 94.31 184 GLU A N 1
ATOM 1404 C CA . GLU A 1 184 ? 7.871 -1.073 -20.192 1.00 94.31 184 GLU A CA 1
ATOM 1405 C C . GLU A 1 184 ? 6.660 -2.004 -20.339 1.00 94.31 184 GLU A C 1
ATOM 1407 O O . GLU A 1 184 ? 5.947 -1.945 -21.342 1.00 94.31 184 GLU A O 1
ATOM 1412 N N . PHE A 1 185 ? 6.334 -2.773 -19.292 1.00 90.94 185 PHE A N 1
ATOM 1413 C CA . PHE A 1 185 ? 5.126 -3.609 -19.251 1.00 90.94 185 PHE A CA 1
ATOM 1414 C C . PHE A 1 185 ? 3.830 -2.805 -19.402 1.00 90.94 185 PHE A C 1
ATOM 1416 O O . PHE A 1 185 ? 2.808 -3.340 -19.828 1.00 90.94 185 PHE A O 1
ATOM 1423 N N . GLY A 1 186 ? 3.855 -1.524 -19.039 1.00 89.44 186 GLY A N 1
ATOM 1424 C CA . GLY A 1 186 ? 2.727 -0.620 -19.169 1.00 89.44 186 GLY A CA 1
ATOM 1425 C C . GLY A 1 186 ? 2.555 0.039 -20.534 1.00 89.44 186 GLY A C 1
ATOM 1426 O O . GLY A 1 186 ? 1.563 0.750 -20.707 1.00 89.44 186 GLY A O 1
ATOM 1427 N N . GLY A 1 187 ? 3.492 -0.164 -21.465 1.00 91.12 187 GLY A N 1
ATOM 1428 C CA . GLY A 1 187 ? 3.542 0.540 -22.748 1.00 91.12 187 GLY A CA 1
ATOM 1429 C C . GLY A 1 187 ? 4.102 1.967 -22.663 1.00 91.12 187 GLY A C 1
ATOM 1430 O O . GLY A 1 187 ? 4.124 2.675 -23.667 1.00 91.12 187 GLY A O 1
ATOM 1431 N N . GLU A 1 188 ? 4.586 2.407 -21.498 1.00 93.00 188 GLU A N 1
ATOM 1432 C CA . GLU A 1 188 ? 5.171 3.737 -21.278 1.00 93.00 188 GLU A CA 1
ATOM 1433 C C . GLU A 1 188 ? 6.662 3.746 -21.660 1.00 93.00 188 GLU A C 1
ATOM 1435 O O . GLU A 1 188 ? 7.539 4.019 -20.838 1.00 93.00 188 GLU A O 1
ATOM 1440 N N . MET A 1 189 ? 6.958 3.419 -22.922 1.00 95.31 189 MET A N 1
ATOM 1441 C CA . MET A 1 189 ? 8.327 3.139 -23.383 1.00 95.31 189 MET A CA 1
ATOM 1442 C C . MET A 1 189 ? 9.292 4.309 -23.191 1.00 95.31 189 MET A C 1
ATOM 1444 O O . MET A 1 189 ? 10.421 4.097 -22.760 1.00 95.31 189 MET A O 1
ATOM 1448 N N . ALA A 1 190 ? 8.850 5.546 -23.438 1.00 94.50 190 ALA A N 1
ATOM 1449 C CA . ALA A 1 190 ? 9.684 6.730 -23.228 1.00 94.50 190 ALA A CA 1
ATOM 1450 C C . ALA A 1 190 ? 10.156 6.842 -21.766 1.00 94.50 190 ALA A C 1
ATOM 1452 O O . ALA A 1 190 ? 11.352 6.953 -21.509 1.00 94.50 190 ALA A O 1
ATOM 1453 N N . GLY A 1 191 ? 9.232 6.705 -20.809 1.00 94.00 191 GLY A N 1
ATOM 1454 C CA . GLY A 1 191 ? 9.568 6.740 -19.386 1.00 94.00 191 GLY A CA 1
ATOM 1455 C C . GLY A 1 191 ? 10.404 5.536 -18.941 1.00 94.00 191 GLY A C 1
ATOM 1456 O O . GLY A 1 191 ? 11.245 5.668 -18.059 1.00 94.00 191 GLY A O 1
ATOM 1457 N N . ALA A 1 192 ? 10.211 4.361 -19.550 1.00 96.19 192 ALA A N 1
ATOM 1458 C CA . ALA A 1 192 ? 11.055 3.197 -19.281 1.00 96.19 192 ALA A CA 1
ATOM 1459 C C . ALA A 1 192 ? 12.507 3.429 -19.735 1.00 96.19 192 ALA A C 1
ATOM 1461 O O . ALA A 1 192 ? 13.439 3.158 -18.979 1.00 96.19 192 ALA A O 1
ATOM 1462 N N . ILE A 1 193 ? 12.700 3.973 -20.942 1.00 96.25 193 ILE A N 1
ATOM 1463 C CA . ILE A 1 193 ? 14.018 4.309 -21.501 1.00 96.25 193 ILE A CA 1
ATOM 1464 C C . ILE A 1 193 ? 14.749 5.305 -20.599 1.00 96.25 193 ILE A C 1
ATOM 1466 O O . ILE A 1 193 ? 15.912 5.072 -20.276 1.00 96.25 193 ILE A O 1
ATOM 1470 N N . GLU A 1 194 ? 14.075 6.370 -20.159 1.00 96.06 194 GLU A N 1
ATOM 1471 C CA . GLU A 1 194 ? 14.659 7.373 -19.260 1.00 96.06 194 GLU A CA 1
ATOM 1472 C C . GLU A 1 194 ? 15.156 6.749 -17.947 1.00 96.06 194 GLU A C 1
ATOM 1474 O O . GLU A 1 194 ? 16.289 6.992 -17.526 1.00 96.06 194 GLU A O 1
ATOM 1479 N N . GLU A 1 195 ? 14.349 5.889 -17.320 1.00 96.25 195 GLU A N 1
ATOM 1480 C CA . GLU A 1 195 ? 14.728 5.195 -16.083 1.00 96.25 195 GLU A CA 1
ATOM 1481 C C . GLU A 1 195 ? 15.900 4.223 -16.311 1.00 96.25 195 GLU A C 1
ATOM 1483 O O . GLU A 1 195 ? 16.837 4.173 -15.509 1.00 96.25 195 GLU A O 1
ATOM 1488 N N . TYR A 1 196 ? 15.915 3.486 -17.428 1.00 97.56 196 TYR A N 1
ATOM 1489 C CA . TYR A 1 196 ? 17.044 2.623 -17.784 1.00 97.56 196 TYR A CA 1
ATOM 1490 C C . TYR A 1 196 ? 18.339 3.412 -18.013 1.00 97.56 196 TYR A C 1
ATOM 1492 O O . TYR A 1 196 ? 19.403 3.010 -17.535 1.00 97.56 196 TYR A O 1
ATOM 1500 N N . GLU A 1 197 ? 18.275 4.544 -18.712 1.00 96.19 197 GLU A N 1
ATOM 1501 C CA . GLU A 1 197 ? 19.437 5.411 -18.924 1.00 96.19 197 GLU A CA 1
ATOM 1502 C C . GLU A 1 197 ? 19.937 6.028 -17.620 1.00 96.19 197 GLU A C 1
ATOM 1504 O O . GLU A 1 197 ? 21.149 6.121 -17.400 1.00 96.19 197 GLU A O 1
ATOM 1509 N N . LEU A 1 198 ? 19.028 6.386 -16.713 1.00 95.62 198 LEU A N 1
ATOM 1510 C CA . LEU A 1 198 ? 19.379 6.841 -15.375 1.00 95.62 198 LEU A CA 1
ATOM 1511 C C . LEU A 1 198 ? 20.119 5.741 -14.604 1.00 95.62 198 LEU A C 1
ATOM 1513 O O . LEU A 1 198 ? 21.162 6.018 -14.005 1.00 95.62 198 LEU A O 1
ATOM 1517 N N . VAL A 1 199 ? 19.648 4.487 -14.655 1.00 96.50 199 VAL A N 1
ATOM 1518 C CA . VAL A 1 199 ? 20.345 3.347 -14.029 1.00 96.50 199 VAL A CA 1
ATOM 1519 C C . VAL A 1 199 ? 21.751 3.184 -14.600 1.00 96.50 199 VAL A C 1
ATOM 1521 O O . VAL A 1 199 ? 22.725 3.105 -13.848 1.00 96.50 199 VAL A O 1
ATOM 1524 N N . ALA A 1 200 ? 21.857 3.175 -15.926 1.00 95.19 200 ALA A N 1
ATOM 1525 C CA . ALA A 1 200 ? 23.109 2.989 -16.639 1.00 95.19 200 ALA A CA 1
ATOM 1526 C C . ALA A 1 200 ? 24.140 4.094 -16.367 1.00 95.19 200 ALA A C 1
ATOM 1528 O O . ALA A 1 200 ? 25.321 3.802 -16.201 1.00 95.19 200 ALA A O 1
ATOM 1529 N N . SER A 1 201 ? 23.706 5.353 -16.317 1.00 95.12 201 SER A N 1
ATOM 1530 C CA . SER A 1 201 ? 24.594 6.515 -16.188 1.00 95.12 201 SER A CA 1
ATOM 1531 C C . SER A 1 201 ? 24.945 6.846 -14.738 1.00 95.12 201 SER A C 1
ATOM 1533 O O . SER A 1 201 ? 26.099 7.145 -14.430 1.00 95.12 201 SER A O 1
ATOM 1535 N N . ARG A 1 202 ? 23.970 6.782 -13.824 1.00 94.38 202 ARG A N 1
ATOM 1536 C CA . ARG A 1 202 ? 24.135 7.219 -12.430 1.00 94.38 202 ARG A CA 1
ATOM 1537 C C . ARG A 1 202 ? 24.648 6.112 -11.516 1.00 94.38 202 ARG A C 1
ATOM 1539 O O . ARG A 1 202 ? 25.309 6.403 -10.519 1.00 94.38 202 ARG A O 1
ATOM 1546 N N . PHE A 1 203 ? 24.384 4.849 -11.847 1.00 94.12 203 PHE A N 1
ATOM 1547 C CA . PHE A 1 203 ? 24.736 3.701 -11.011 1.00 94.12 203 PHE A CA 1
ATOM 1548 C C . PHE A 1 203 ? 25.723 2.760 -11.709 1.00 94.12 203 PHE A C 1
ATOM 1550 O O . PHE A 1 203 ? 25.540 1.548 -11.709 1.00 94.12 203 PHE A O 1
ATOM 1557 N N . LEU A 1 204 ? 26.819 3.311 -12.242 1.00 90.69 204 LEU A N 1
ATOM 1558 C CA . LEU A 1 204 ? 27.844 2.583 -13.012 1.00 90.69 204 LEU A CA 1
ATOM 1559 C C . LEU A 1 204 ? 28.427 1.344 -12.308 1.00 90.69 204 LEU A C 1
ATOM 1561 O O . LEU A 1 204 ? 28.856 0.402 -12.964 1.00 90.69 204 LEU A O 1
ATOM 1565 N N . LYS A 1 205 ? 28.465 1.342 -10.970 1.00 92.19 205 LYS A N 1
ATOM 1566 C CA . LYS A 1 205 ? 28.967 0.213 -10.165 1.00 92.19 205 LYS A CA 1
ATOM 1567 C C . LYS A 1 205 ? 27.902 -0.853 -9.879 1.00 92.19 205 LYS A C 1
ATOM 1569 O O . LYS A 1 205 ? 28.215 -1.870 -9.268 1.00 92.19 205 LYS A O 1
ATOM 1574 N N . SER A 1 206 ? 26.649 -0.611 -10.260 1.00 94.50 206 SER A N 1
ATOM 1575 C CA . SER A 1 206 ? 25.565 -1.573 -10.090 1.00 94.50 206 SER A CA 1
ATOM 1576 C C . SER A 1 206 ? 25.700 -2.700 -11.114 1.00 94.50 206 SER A C 1
ATOM 1578 O O . SER A 1 206 ? 25.904 -2.415 -12.296 1.00 94.50 206 SER A O 1
ATOM 1580 N N . PRO A 1 207 ? 25.489 -3.970 -10.722 1.00 95.12 207 PRO A N 1
ATOM 1581 C CA . PRO A 1 207 ? 25.434 -5.074 -11.676 1.00 95.12 207 PRO A CA 1
ATOM 1582 C C . PRO A 1 207 ? 24.277 -4.928 -12.677 1.00 95.12 207 PRO A C 1
ATOM 1584 O O . PRO A 1 207 ? 24.281 -5.603 -13.699 1.00 95.12 207 PRO A O 1
ATOM 1587 N N . LEU A 1 208 ? 23.304 -4.046 -12.408 1.00 95.88 208 LEU A N 1
ATOM 1588 C CA . LEU A 1 208 ? 22.169 -3.774 -13.292 1.00 95.88 208 LEU A CA 1
ATOM 1589 C C . LEU A 1 208 ? 22.483 -2.784 -14.421 1.00 95.88 208 LEU A C 1
ATOM 1591 O O . LEU A 1 208 ? 21.730 -2.738 -15.388 1.00 95.88 208 LEU A O 1
ATOM 1595 N N . ALA A 1 209 ? 23.572 -2.012 -14.342 1.00 94.44 209 ALA A N 1
ATOM 1596 C CA . ALA A 1 209 ? 23.873 -0.986 -15.345 1.00 94.44 209 ALA A CA 1
ATOM 1597 C C . ALA A 1 209 ? 24.017 -1.550 -16.780 1.00 94.44 209 ALA A C 1
ATOM 1599 O O . ALA A 1 209 ? 23.405 -0.984 -17.690 1.00 94.44 209 ALA A O 1
ATOM 1600 N N . PRO A 1 210 ? 24.710 -2.687 -17.018 1.00 95.06 210 PRO A N 1
ATOM 1601 C CA . PRO A 1 210 ? 24.767 -3.291 -18.351 1.00 95.06 210 PRO A CA 1
ATOM 1602 C C . PRO A 1 210 ? 23.397 -3.762 -18.860 1.00 95.06 210 PRO A C 1
ATOM 1604 O O . PRO A 1 210 ? 23.077 -3.585 -20.034 1.00 95.06 210 PRO A O 1
ATOM 1607 N N . PHE A 1 211 ? 22.563 -4.323 -17.978 1.00 95.88 211 PHE A N 1
ATOM 1608 C CA . PHE A 1 211 ? 21.212 -4.767 -18.334 1.00 95.88 211 PHE A CA 1
ATOM 1609 C C . PHE A 1 211 ? 20.290 -3.591 -18.652 1.00 95.88 211 PHE A C 1
ATOM 1611 O O . PHE A 1 211 ? 19.460 -3.690 -19.554 1.00 95.88 211 PHE A O 1
ATOM 1618 N N . ALA A 1 212 ? 20.450 -2.470 -17.949 1.00 95.06 212 ALA A N 1
ATOM 1619 C CA . ALA A 1 212 ? 19.704 -1.249 -18.211 1.00 95.06 212 ALA A CA 1
ATOM 1620 C C . ALA A 1 212 ? 20.059 -0.657 -19.582 1.00 95.06 212 ALA A C 1
ATOM 1622 O O . ALA A 1 212 ? 19.159 -0.338 -20.353 1.00 95.06 212 ALA A O 1
ATOM 1623 N N . LEU A 1 213 ? 21.348 -0.614 -19.945 1.00 94.44 213 LEU A N 1
ATOM 1624 C CA . LEU A 1 213 ? 21.781 -0.198 -21.286 1.00 94.44 213 LEU A CA 1
ATOM 1625 C C . LEU A 1 213 ? 21.187 -1.079 -22.388 1.00 94.44 213 LEU A C 1
ATOM 1627 O O . LEU A 1 213 ? 20.667 -0.563 -23.376 1.00 94.44 213 LEU A O 1
ATOM 1631 N N . LEU A 1 214 ? 21.242 -2.401 -22.208 1.00 94.75 214 LEU A N 1
ATOM 1632 C CA . LEU A 1 214 ? 20.673 -3.351 -23.162 1.00 94.75 214 LEU A CA 1
ATOM 1633 C C . LEU A 1 214 ? 19.148 -3.200 -23.288 1.00 94.75 214 LEU A C 1
ATOM 1635 O O . LEU A 1 214 ? 18.607 -3.272 -24.387 1.00 94.75 214 LEU A O 1
ATOM 1639 N N . SER A 1 215 ? 18.450 -2.982 -22.173 1.00 92.75 215 SER A N 1
ATOM 1640 C CA . SER A 1 215 ? 16.989 -2.815 -22.173 1.00 92.75 215 SER A CA 1
ATOM 1641 C C . SER A 1 215 ? 16.578 -1.492 -22.828 1.00 92.75 215 SER A C 1
ATOM 1643 O O . SER A 1 215 ? 15.663 -1.478 -23.647 1.00 92.75 215 SER A O 1
ATOM 1645 N N . SER A 1 216 ? 17.310 -0.406 -22.558 1.00 93.12 216 SER A N 1
ATOM 1646 C CA . SER A 1 216 ? 17.113 0.899 -23.203 1.00 93.12 216 SER A CA 1
ATOM 1647 C C . SER A 1 216 ? 17.315 0.835 -24.720 1.00 93.12 216 SER A C 1
ATOM 1649 O O . SER A 1 216 ? 16.502 1.371 -25.472 1.00 93.12 216 SER A O 1
ATOM 1651 N N . SER A 1 217 ? 18.356 0.141 -25.197 1.00 90.62 217 SER A N 1
ATOM 1652 C CA . SER A 1 217 ? 18.591 0.000 -26.639 1.00 90.62 217 SER A CA 1
ATOM 1653 C C . SER A 1 217 ? 17.519 -0.847 -27.321 1.00 90.62 217 SER A C 1
ATOM 1655 O O . SER A 1 217 ? 17.062 -0.478 -28.399 1.00 90.62 217 SER A O 1
ATOM 1657 N N . ARG A 1 218 ? 17.067 -1.933 -26.681 1.00 90.62 218 ARG A N 1
ATOM 1658 C CA . ARG A 1 218 ? 15.980 -2.775 -27.197 1.00 90.62 218 ARG A CA 1
ATOM 1659 C C . ARG A 1 218 ? 14.658 -2.018 -27.292 1.00 90.62 218 ARG A C 1
ATOM 1661 O O . ARG A 1 218 ? 13.961 -2.172 -28.282 1.00 90.62 218 ARG A O 1
ATOM 1668 N N . ALA A 1 219 ? 14.325 -1.201 -26.295 1.00 83.94 219 ALA A N 1
ATOM 1669 C CA . ALA A 1 219 ? 13.070 -0.448 -26.260 1.00 83.94 219 ALA A CA 1
ATOM 1670 C C . ALA A 1 219 ? 12.976 0.668 -27.324 1.00 83.94 219 ALA A C 1
ATOM 1672 O O . ALA A 1 219 ? 11.912 1.258 -27.497 1.00 83.94 219 ALA A O 1
ATOM 1673 N N . ARG A 1 220 ? 14.079 0.980 -28.021 1.00 81.06 220 ARG A N 1
ATOM 1674 C CA . ARG A 1 220 ? 14.146 1.980 -29.103 1.00 81.06 220 ARG A CA 1
ATOM 1675 C C . ARG A 1 220 ? 13.936 1.405 -30.505 1.00 81.06 220 ARG A C 1
ATOM 1677 O O . ARG A 1 220 ? 13.805 2.194 -31.440 1.00 81.06 220 ARG A O 1
ATOM 1684 N N . VAL A 1 221 ? 13.984 0.080 -30.651 1.00 67.00 221 VAL A N 1
ATOM 1685 C CA . VAL A 1 221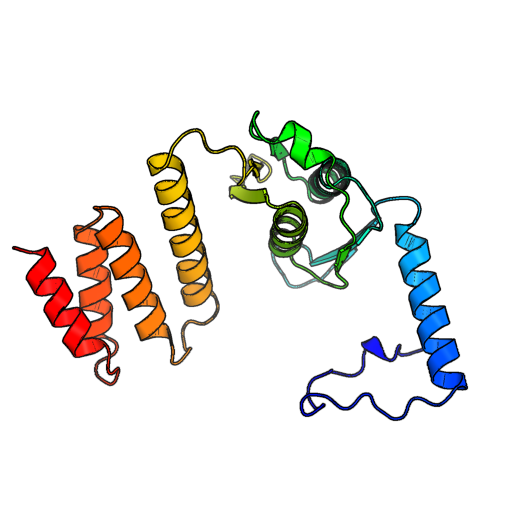 ? 13.818 -0.645 -31.923 1.00 67.00 221 VAL A CA 1
ATOM 1686 C C . VAL A 1 221 ? 12.356 -1.018 -32.104 1.00 67.00 221 VAL A C 1
ATOM 1688 O O . VAL A 1 221 ? 11.855 -0.819 -33.231 1.00 67.00 221 VAL A O 1
#

InterPro domains:
  IPR011990 Tetratricopeptide-like helical domain superfamily [G3DSA:1.25.40.10] (146-221)

pLDDT: mean 82.81, std 15.52, range [34.59, 97.56]

Mean predicted aligned error: 10.92 Å